Protein AF-A0A915YNB0-F1 (afdb_monomer_lite)

Structure (mmCIF, N/CA/C/O backbone):
data_AF-A0A915YNB0-F1
#
_entry.id   AF-A0A915YNB0-F1
#
loop_
_atom_site.group_PDB
_atom_site.id
_atom_site.type_symbol
_atom_site.label_atom_id
_atom_site.label_alt_id
_atom_site.label_comp_id
_atom_site.label_asym_id
_atom_site.label_entity_id
_atom_site.label_seq_id
_atom_site.pdbx_PDB_ins_code
_atom_site.Cartn_x
_atom_site.Cartn_y
_atom_site.Cartn_z
_atom_site.occupancy
_atom_site.B_iso_or_equiv
_atom_site.auth_seq_id
_atom_site.auth_comp_id
_atom_site.auth_asym_id
_atom_site.auth_atom_id
_atom_site.pdbx_PDB_model_num
ATOM 1 N N . MET A 1 1 ? 3.918 -22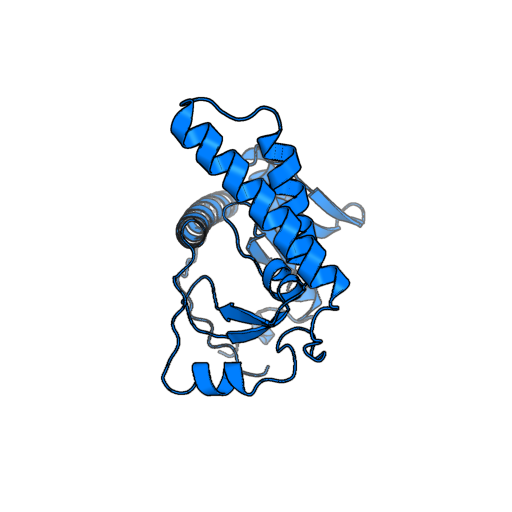.196 -11.660 1.00 40.69 1 MET A N 1
ATOM 2 C CA . MET A 1 1 ? 3.625 -21.007 -10.835 1.00 40.69 1 MET A CA 1
ATOM 3 C C . MET A 1 1 ? 2.125 -20.956 -10.699 1.00 40.69 1 MET A C 1
ATOM 5 O O . MET A 1 1 ? 1.457 -21.074 -11.715 1.00 40.69 1 MET A O 1
ATOM 9 N N . ASP A 1 2 ? 1.623 -20.943 -9.469 1.00 33.62 2 ASP A N 1
ATOM 10 C CA . ASP A 1 2 ? 0.188 -20.992 -9.199 1.00 33.62 2 ASP A CA 1
ATOM 11 C C . ASP A 1 2 ? -0.496 -19.794 -9.878 1.00 33.62 2 ASP A C 1
ATOM 13 O O . ASP A 1 2 ? -0.171 -18.642 -9.594 1.00 33.62 2 ASP A O 1
ATOM 17 N N . SER A 1 3 ? -1.368 -20.073 -10.847 1.00 43.38 3 SER A N 1
ATOM 18 C CA . SER A 1 3 ? -2.019 -19.101 -11.736 1.00 43.38 3 SER A CA 1
ATOM 19 C C . SER A 1 3 ? -3.163 -18.349 -11.045 1.00 43.38 3 SER A C 1
ATOM 21 O O . SER A 1 3 ? -4.127 -17.948 -11.688 1.00 43.38 3 SER A O 1
ATOM 23 N N . SER A 1 4 ? -3.111 -18.224 -9.719 1.00 45.09 4 SER A N 1
ATOM 24 C CA . SER A 1 4 ? -4.201 -17.703 -8.893 1.00 45.09 4 SER A CA 1
ATOM 25 C C . SER A 1 4 ? -4.235 -16.171 -8.827 1.00 45.09 4 SER A C 1
ATOM 27 O O . SER A 1 4 ? -5.189 -15.595 -8.304 1.00 45.09 4 SER A O 1
ATOM 29 N N . LEU A 1 5 ? -3.235 -15.499 -9.403 1.00 51.91 5 LEU A N 1
ATOM 30 C CA . LEU A 1 5 ? -3.198 -14.051 -9.577 1.00 51.91 5 LEU A CA 1
ATOM 31 C C . LEU A 1 5 ? -3.404 -13.731 -11.062 1.00 51.91 5 LEU A C 1
ATOM 33 O O . LEU A 1 5 ? -2.477 -13.817 -11.865 1.00 51.91 5 LEU A O 1
ATOM 37 N N . ASN A 1 6 ? -4.641 -13.383 -11.424 1.00 60.62 6 ASN A N 1
ATOM 38 C CA . ASN A 1 6 ? -4.975 -12.855 -12.746 1.00 60.62 6 ASN A CA 1
ATOM 39 C C . ASN A 1 6 ? -4.398 -11.440 -12.867 1.00 60.62 6 ASN A C 1
ATOM 41 O O . ASN A 1 6 ? -5.074 -10.462 -12.549 1.00 60.62 6 ASN A O 1
ATOM 45 N N . TYR A 1 7 ? -3.130 -11.333 -13.259 1.00 72.38 7 TYR A N 1
ATOM 46 C CA . TYR A 1 7 ? -2.540 -10.051 -13.621 1.00 72.38 7 TYR A CA 1
ATOM 47 C C . TYR A 1 7 ? -3.068 -9.624 -14.988 1.00 72.38 7 TYR A C 1
ATOM 49 O O . TYR A 1 7 ? -2.985 -10.379 -15.956 1.00 72.38 7 TYR A O 1
ATOM 57 N N . GLU A 1 8 ? -3.597 -8.409 -15.062 1.00 79.56 8 GLU A N 1
ATOM 58 C CA . GLU A 1 8 ? -3.958 -7.764 -16.318 1.00 79.56 8 GLU A CA 1
ATOM 59 C C . GLU A 1 8 ? -2.797 -6.873 -16.760 1.00 79.56 8 GLU A C 1
ATOM 61 O O . GLU A 1 8 ? -2.301 -6.049 -15.988 1.00 79.56 8 GLU A O 1
ATOM 66 N N . VAL A 1 9 ? -2.330 -7.064 -17.995 1.00 85.12 9 VAL A N 1
ATOM 67 C CA . VAL A 1 9 ? -1.337 -6.171 -18.596 1.00 85.12 9 VAL A CA 1
ATOM 68 C C . VAL A 1 9 ? -2.071 -4.917 -19.058 1.00 85.12 9 VAL A C 1
ATOM 70 O O . VAL A 1 9 ? -2.801 -4.957 -20.043 1.00 85.12 9 VAL A O 1
ATOM 73 N N . VAL A 1 10 ? -1.878 -3.819 -18.330 1.00 84.94 10 VAL A N 1
ATOM 74 C CA . VAL A 1 10 ? -2.511 -2.517 -18.606 1.00 84.94 10 VAL A CA 1
ATOM 75 C C . VAL A 1 10 ? -1.830 -1.750 -19.739 1.00 84.94 10 VAL A C 1
ATOM 77 O O . VAL A 1 10 ? -2.500 -1.054 -20.498 1.00 84.94 10 VAL A O 1
ATOM 80 N N . SER A 1 11 ? -0.514 -1.894 -19.892 1.00 85.75 11 SER A N 1
ATOM 81 C CA . SER A 1 11 ? 0.244 -1.296 -20.990 1.00 85.75 11 SER A CA 1
ATOM 82 C C . SER A 1 11 ? 1.421 -2.187 -21.394 1.00 85.75 11 SER A C 1
ATOM 84 O O . SER A 1 11 ? 1.942 -2.978 -20.605 1.00 85.75 11 SER A O 1
ATOM 86 N N . HIS A 1 12 ? 1.818 -2.091 -22.662 1.00 89.25 12 HIS A N 1
ATOM 87 C CA . HIS A 1 12 ? 3.002 -2.749 -23.206 1.00 89.25 12 HIS A CA 1
ATOM 88 C C . HIS A 1 12 ? 3.707 -1.781 -24.153 1.00 89.25 12 HIS A C 1
ATOM 90 O O . HIS A 1 12 ? 3.082 -1.248 -25.070 1.00 89.25 12 HIS A O 1
ATOM 96 N N . ASP A 1 13 ? 5.015 -1.619 -23.976 1.00 89.88 13 ASP A N 1
ATOM 97 C CA . ASP A 1 13 ? 5.859 -0.806 -24.844 1.00 89.88 13 ASP A CA 1
ATOM 98 C C . ASP A 1 13 ? 7.122 -1.577 -25.247 1.00 89.88 13 ASP A C 1
ATOM 100 O O . ASP A 1 13 ? 7.697 -2.327 -24.455 1.00 89.88 13 ASP A O 1
ATOM 104 N N . LEU A 1 14 ? 7.549 -1.397 -26.497 1.00 92.31 14 LEU A N 1
ATOM 105 C CA . LEU A 1 14 ? 8.770 -1.990 -27.031 1.00 92.31 14 LEU A CA 1
ATOM 106 C C . LEU A 1 14 ? 9.514 -0.949 -27.856 1.00 92.31 14 LEU A C 1
ATOM 108 O O . LEU A 1 14 ? 9.111 -0.607 -28.966 1.00 92.31 14 LEU A O 1
ATOM 112 N N . TYR A 1 15 ? 10.667 -0.529 -27.345 1.00 93.50 15 TYR A N 1
ATOM 113 C CA . TYR A 1 15 ? 11.514 0.450 -28.006 1.00 93.50 15 TYR A CA 1
ATOM 114 C C . TYR A 1 15 ? 12.887 -0.124 -28.365 1.00 93.50 15 TYR A C 1
ATOM 116 O O . TYR A 1 15 ? 13.516 -0.835 -27.581 1.00 93.50 15 TYR A O 1
ATOM 124 N N . ARG A 1 16 ? 13.373 0.203 -29.568 1.00 94.00 16 ARG A N 1
ATOM 125 C CA . ARG A 1 16 ? 14.723 -0.127 -30.045 1.00 94.00 16 ARG A CA 1
ATOM 126 C C . ARG A 1 16 ? 15.319 1.105 -30.714 1.00 94.00 16 ARG A C 1
ATOM 128 O O . ARG A 1 16 ? 14.790 1.580 -31.713 1.00 94.00 16 ARG A O 1
ATOM 135 N N . GLY A 1 17 ? 16.423 1.608 -30.177 1.00 94.50 17 GLY A N 1
ATOM 136 C CA . GLY A 1 17 ? 17.096 2.798 -30.690 1.00 94.50 17 GLY A CA 1
ATOM 137 C C . GLY A 1 17 ? 18.321 3.168 -29.850 1.00 94.50 17 GLY A C 1
ATOM 138 O O . GLY A 1 17 ? 18.507 2.609 -28.768 1.00 94.50 17 GLY A O 1
ATOM 139 N N . PRO A 1 18 ? 19.167 4.096 -30.328 1.00 91.44 18 PRO A N 1
ATOM 140 C CA . PRO A 1 18 ? 20.376 4.521 -29.616 1.00 91.44 18 PRO A CA 1
ATOM 141 C C . PRO A 1 18 ? 20.084 5.227 -28.280 1.00 91.44 18 PRO A C 1
ATOM 143 O O . PRO A 1 18 ? 20.926 5.209 -27.391 1.00 91.44 18 PRO A O 1
ATOM 146 N N . ASN A 1 19 ? 18.891 5.801 -28.124 1.00 90.19 19 ASN A N 1
ATOM 147 C CA . ASN A 1 19 ? 18.392 6.498 -26.933 1.00 90.19 19 ASN A CA 1
ATOM 148 C C . ASN A 1 19 ? 17.393 5.646 -26.121 1.00 90.19 19 ASN A C 1
ATOM 150 O O . ASN A 1 19 ? 16.420 6.157 -25.561 1.00 90.19 19 ASN A O 1
ATOM 154 N N . ALA A 1 20 ? 17.571 4.320 -26.120 1.00 88.69 20 ALA A N 1
ATOM 155 C CA . ALA A 1 20 ? 16.650 3.406 -25.446 1.00 88.69 20 ALA A CA 1
ATOM 156 C C . ALA A 1 20 ? 16.587 3.616 -23.928 1.00 88.69 20 ALA A C 1
ATOM 158 O O . ALA A 1 20 ? 15.530 3.411 -23.337 1.00 88.69 20 ALA A O 1
ATOM 159 N N . LEU A 1 21 ? 17.686 4.044 -23.301 1.00 85.62 21 LEU A N 1
ATOM 160 C CA . LEU A 1 21 ? 17.712 4.307 -21.863 1.00 85.62 21 LEU A CA 1
ATOM 161 C C . LEU A 1 21 ? 16.922 5.566 -21.505 1.00 85.62 21 LEU A C 1
ATOM 163 O O . LEU A 1 21 ? 16.170 5.547 -20.537 1.00 85.62 21 LEU A O 1
ATOM 167 N N . GLU A 1 22 ? 17.058 6.637 -22.289 1.00 86.69 22 GLU A N 1
ATOM 168 C CA . GLU A 1 22 ? 16.276 7.861 -22.115 1.00 86.69 22 GLU A CA 1
ATOM 169 C C . GLU A 1 22 ? 14.787 7.567 -22.302 1.00 86.69 22 GLU A C 1
ATOM 171 O O . GLU A 1 22 ? 13.987 7.890 -21.431 1.00 86.69 22 GLU A O 1
ATOM 176 N N . LYS A 1 23 ? 14.424 6.844 -23.371 1.00 90.12 23 LYS A N 1
ATOM 177 C CA . LYS A 1 23 ? 13.032 6.437 -23.597 1.00 90.12 23 LYS A CA 1
ATOM 178 C C . LYS A 1 23 ? 12.476 5.563 -22.484 1.00 90.12 23 LYS A C 1
ATOM 180 O O . LYS A 1 23 ? 11.331 5.746 -22.094 1.00 90.12 23 LYS A O 1
ATOM 185 N N . PHE A 1 24 ? 13.270 4.640 -21.956 1.00 87.44 24 PHE A N 1
ATOM 186 C CA . PHE A 1 24 ? 12.860 3.821 -20.824 1.00 87.44 24 PHE A CA 1
ATOM 187 C C . PHE A 1 24 ? 12.552 4.672 -19.584 1.00 87.44 24 PHE A C 1
ATOM 189 O O . PHE A 1 24 ? 11.530 4.445 -18.942 1.00 87.44 24 PHE A O 1
ATOM 196 N N . VAL A 1 25 ? 13.389 5.668 -19.271 1.00 85.94 25 VAL A N 1
ATOM 197 C CA . VAL A 1 25 ? 13.148 6.578 -18.140 1.00 85.94 25 VAL A CA 1
ATOM 198 C C . VAL A 1 25 ? 11.900 7.431 -18.362 1.00 85.94 25 VAL A C 1
ATOM 200 O O . VAL A 1 25 ? 11.040 7.425 -17.486 1.00 85.94 25 VAL A O 1
ATOM 203 N N . ASP A 1 26 ? 11.744 8.057 -19.535 1.00 87.69 26 ASP A N 1
ATOM 204 C CA . ASP A 1 26 ? 10.551 8.854 -19.872 1.00 87.69 26 ASP A CA 1
ATOM 205 C C . ASP A 1 26 ? 9.259 8.043 -19.657 1.00 87.69 26 ASP A C 1
ATOM 207 O O . ASP A 1 26 ? 8.301 8.510 -19.041 1.00 87.69 26 ASP A O 1
ATOM 211 N N . ARG A 1 27 ? 9.239 6.792 -20.140 1.00 90.25 27 ARG A N 1
ATOM 212 C CA . ARG A 1 27 ? 8.067 5.914 -20.015 1.00 90.25 27 ARG A CA 1
ATOM 213 C C . ARG A 1 27 ? 7.806 5.498 -18.574 1.00 90.25 27 ARG A C 1
ATOM 215 O O . ARG A 1 27 ? 6.652 5.427 -18.174 1.00 90.25 27 ARG A O 1
ATOM 222 N N . ILE A 1 28 ? 8.842 5.246 -17.777 1.00 88.56 28 ILE A N 1
ATOM 223 C CA . ILE A 1 28 ? 8.664 4.932 -16.354 1.00 88.56 28 ILE A CA 1
ATOM 224 C C . ILE A 1 28 ? 8.090 6.119 -15.590 1.00 88.56 28 ILE A C 1
ATOM 226 O O . ILE A 1 28 ? 7.251 5.913 -14.718 1.00 88.56 28 ILE A O 1
ATOM 230 N N . GLU A 1 29 ? 8.539 7.338 -15.882 1.00 87.38 29 GLU A N 1
ATOM 231 C CA . GLU A 1 29 ? 8.001 8.540 -15.244 1.00 87.38 29 GLU A CA 1
ATOM 232 C C . GLU A 1 29 ? 6.522 8.740 -15.597 1.00 87.38 29 GLU A C 1
ATOM 234 O O . GLU A 1 29 ? 5.708 8.972 -14.703 1.00 87.38 29 GLU A O 1
ATOM 239 N N . GLU A 1 30 ? 6.152 8.560 -16.867 1.00 89.81 30 GLU A N 1
ATOM 240 C CA . GLU A 1 30 ? 4.760 8.607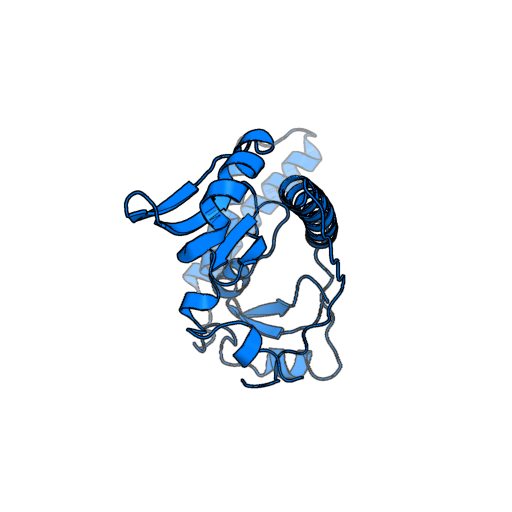 -17.332 1.00 89.81 30 GLU A CA 1
ATOM 241 C C . GLU A 1 30 ? 3.884 7.546 -16.643 1.00 89.81 30 GLU A C 1
ATOM 243 O O . GLU A 1 30 ? 2.834 7.869 -16.083 1.00 89.81 30 GLU A O 1
ATOM 248 N N . GLU A 1 31 ? 4.335 6.290 -16.603 1.00 90.88 31 GLU A N 1
ATOM 249 C CA . GLU A 1 31 ? 3.606 5.209 -15.928 1.00 90.88 31 GLU A CA 1
ATOM 250 C C . GLU A 1 31 ? 3.524 5.430 -14.413 1.00 90.88 31 GLU A C 1
ATOM 252 O O . GLU A 1 31 ? 2.505 5.137 -13.787 1.00 90.88 31 GLU A O 1
ATOM 257 N N . LEU A 1 32 ? 4.564 5.998 -13.797 1.00 88.50 32 LEU A N 1
ATOM 258 C CA . LEU A 1 32 ? 4.542 6.333 -12.378 1.00 88.50 32 LEU A CA 1
ATOM 259 C C . LEU A 1 32 ? 3.496 7.411 -12.070 1.00 88.50 32 LEU A C 1
ATOM 261 O O . LEU A 1 32 ? 2.820 7.301 -11.048 1.00 88.50 32 LEU A O 1
ATOM 265 N N . ILE A 1 33 ? 3.332 8.415 -12.938 1.00 89.44 33 ILE A N 1
ATOM 266 C CA . ILE A 1 33 ? 2.283 9.438 -12.810 1.00 89.44 33 ILE A CA 1
ATOM 267 C C . ILE A 1 33 ? 0.893 8.795 -12.896 1.00 89.44 33 ILE A C 1
ATOM 269 O O . ILE A 1 33 ? 0.034 9.099 -12.065 1.00 89.44 33 ILE A O 1
ATOM 273 N N . ASN A 1 34 ? 0.681 7.870 -13.836 1.00 89.12 34 ASN A N 1
ATOM 274 C CA . ASN A 1 34 ? -0.589 7.145 -13.964 1.00 89.12 34 ASN A CA 1
ATOM 275 C C . ASN A 1 34 ? -0.893 6.326 -12.702 1.00 89.12 34 ASN A C 1
ATOM 277 O O . ASN A 1 34 ? -1.957 6.471 -12.103 1.00 89.12 34 ASN A O 1
ATOM 281 N N . ILE A 1 35 ? 0.086 5.553 -12.219 1.00 88.25 35 ILE A N 1
ATOM 282 C CA . ILE A 1 35 ? -0.044 4.794 -10.969 1.00 88.25 35 ILE A CA 1
ATOM 283 C C . ILE A 1 35 ? -0.334 5.742 -9.801 1.00 88.25 35 ILE A C 1
ATOM 285 O O . ILE A 1 35 ? -1.168 5.454 -8.950 1.00 88.25 35 ILE A O 1
ATOM 289 N N . GLN A 1 36 ? 0.333 6.892 -9.726 1.00 88.12 36 GLN A N 1
ATOM 290 C CA . GLN A 1 36 ? 0.083 7.880 -8.679 1.00 88.12 36 GLN A CA 1
ATOM 291 C C . GLN A 1 36 ? -1.342 8.429 -8.728 1.00 88.12 36 GLN A C 1
ATOM 293 O O . GLN A 1 36 ? -1.947 8.581 -7.665 1.00 88.12 36 GLN A O 1
ATOM 298 N N . ALA A 1 37 ? -1.881 8.692 -9.918 1.00 86.88 37 ALA A N 1
ATOM 299 C CA . ALA A 1 37 ? -3.269 9.101 -10.087 1.00 86.88 37 ALA A CA 1
ATOM 300 C C . ALA A 1 37 ? -4.224 8.025 -9.547 1.00 86.88 37 ALA A C 1
ATOM 302 O O . ALA A 1 37 ? -5.067 8.345 -8.706 1.00 86.88 37 ALA A O 1
ATOM 303 N N . ASP A 1 38 ? -4.008 6.755 -9.897 1.00 83.38 38 ASP A N 1
ATOM 304 C CA . ASP A 1 38 ? -4.803 5.628 -9.388 1.00 83.38 38 ASP A CA 1
ATOM 305 C C . ASP A 1 38 ? -4.698 5.488 -7.860 1.00 83.38 38 ASP A C 1
ATOM 307 O O . ASP A 1 38 ? -5.678 5.230 -7.162 1.00 83.38 38 ASP A O 1
ATOM 311 N N . LEU A 1 39 ? -3.506 5.711 -7.297 1.00 84.88 39 LEU A N 1
ATOM 312 C CA . LEU A 1 39 ? -3.265 5.636 -5.854 1.00 84.88 39 LEU A CA 1
ATOM 313 C C . LEU A 1 39 ? -3.745 6.872 -5.072 1.00 84.88 39 LEU A C 1
ATOM 315 O O . LEU A 1 39 ? -3.754 6.839 -3.834 1.00 84.88 39 LEU A O 1
ATOM 319 N N . SER A 1 40 ? -4.095 7.966 -5.755 1.00 85.62 40 SER A N 1
ATOM 320 C CA . SER A 1 40 ? -4.513 9.227 -5.127 1.00 85.62 40 S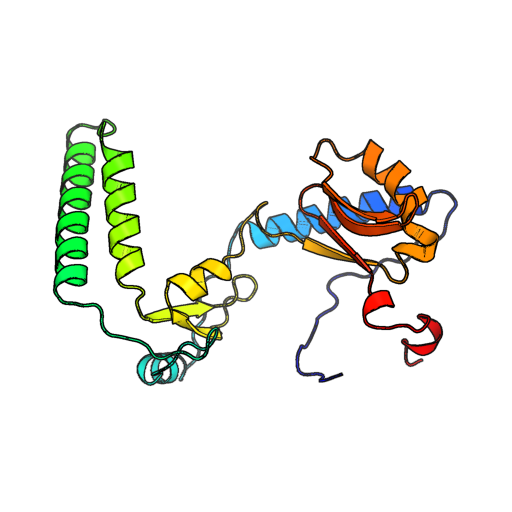ER A CA 1
ATOM 321 C C . SER A 1 40 ? -5.919 9.149 -4.527 1.00 85.62 40 SER A C 1
ATOM 323 O O . SER A 1 40 ? -6.186 9.782 -3.503 1.00 85.62 40 SER A O 1
ATOM 325 N N . ALA A 1 41 ? -6.781 8.310 -5.105 1.00 84.00 41 ALA A N 1
ATOM 326 C CA . ALA A 1 41 ? -8.163 8.116 -4.694 1.00 84.00 41 ALA A CA 1
ATOM 327 C C . ALA A 1 41 ? -8.436 6.620 -4.457 1.00 84.00 41 ALA A C 1
ATOM 329 O O . ALA A 1 41 ? -8.809 5.907 -5.385 1.00 84.00 41 ALA A O 1
ATOM 330 N N . PRO A 1 42 ? -8.253 6.117 -3.220 1.00 83.19 42 PRO A N 1
ATOM 331 C CA . PRO A 1 42 ? -8.540 4.724 -2.901 1.00 83.19 42 PRO A CA 1
ATOM 332 C C . PRO A 1 42 ? -9.989 4.366 -3.235 1.00 83.19 42 PRO A C 1
ATOM 334 O O . PRO A 1 42 ? -10.909 5.070 -2.815 1.00 83.19 42 PRO A O 1
ATOM 337 N N . ALA A 1 43 ? -10.181 3.245 -3.925 1.00 87.25 43 ALA A N 1
ATOM 338 C CA . ALA A 1 43 ? -11.497 2.724 -4.247 1.00 87.25 43 ALA A CA 1
ATOM 339 C C . ALA A 1 43 ? -12.347 2.527 -2.983 1.00 87.25 43 ALA A C 1
ATOM 341 O O . ALA A 1 43 ? -11.869 2.066 -1.933 1.00 87.25 43 ALA A O 1
ATOM 342 N N . GLU A 1 44 ? -13.631 2.858 -3.101 1.00 91.44 44 GLU A N 1
ATOM 343 C CA . GLU A 1 44 ? -14.608 2.574 -2.058 1.00 91.44 44 GLU A CA 1
ATOM 344 C C . GLU A 1 44 ? -14.785 1.063 -1.872 1.00 91.44 44 GLU A C 1
ATOM 346 O O . GLU A 1 44 ? -14.602 0.263 -2.790 1.00 91.44 44 GLU A O 1
ATOM 351 N N . MET A 1 45 ? -15.139 0.657 -0.652 1.00 94.38 45 MET A N 1
ATOM 352 C CA . MET A 1 45 ? -15.303 -0.754 -0.320 1.00 94.38 45 MET A CA 1
ATOM 353 C C . MET A 1 45 ? -16.561 -1.331 -0.972 1.00 94.38 45 MET A C 1
ATOM 355 O O . MET A 1 45 ? -17.682 -0.941 -0.647 1.00 94.38 45 MET A O 1
ATOM 359 N N . ILE A 1 46 ? -16.368 -2.349 -1.803 1.00 95.38 46 ILE A N 1
ATOM 360 C CA . ILE A 1 46 ? -17.418 -3.129 -2.449 1.00 95.38 46 ILE A CA 1
ATOM 361 C C . ILE A 1 46 ? -17.571 -4.450 -1.690 1.00 95.38 46 ILE A C 1
ATOM 363 O O . ILE A 1 46 ? -16.650 -5.270 -1.646 1.00 95.38 46 ILE A O 1
ATOM 367 N N . MET A 1 47 ? -18.751 -4.658 -1.098 1.00 95.62 47 MET A N 1
ATOM 368 C CA . MET A 1 47 ? -19.145 -5.924 -0.471 1.00 95.62 47 MET A CA 1
ATOM 369 C C . MET A 1 47 ? -20.229 -6.603 -1.309 1.00 95.62 47 MET A C 1
ATOM 371 O O . MET A 1 47 ? -21.294 -6.024 -1.528 1.00 95.62 47 MET A O 1
ATOM 375 N N . VAL A 1 48 ? -19.987 -7.841 -1.737 1.00 95.12 48 VAL A N 1
ATOM 376 C CA . VAL A 1 48 ? -20.975 -8.652 -2.460 1.00 95.12 48 VAL A CA 1
ATOM 377 C C . VAL A 1 48 ? -21.888 -9.414 -1.485 1.00 95.12 48 VAL A C 1
ATOM 379 O O . VAL A 1 48 ? -21.555 -9.569 -0.299 1.00 95.12 48 VAL A O 1
ATOM 382 N N . PRO A 1 49 ? -23.058 -9.914 -1.934 1.00 96.62 49 PRO A N 1
ATOM 383 C CA . PRO A 1 49 ? -23.918 -10.741 -1.096 1.00 96.62 49 PRO A CA 1
ATOM 384 C C . PRO A 1 49 ? -23.150 -11.927 -0.496 1.00 96.62 49 PRO A C 1
ATOM 386 O O . PRO A 1 49 ? -22.559 -12.730 -1.208 1.00 96.62 49 PRO A O 1
ATOM 389 N N . GLY A 1 50 ? -23.164 -12.037 0.833 1.00 94.81 50 GLY A N 1
ATOM 390 C CA . GLY A 1 50 ? -22.419 -13.060 1.574 1.00 94.81 50 GLY A CA 1
ATOM 391 C C . GLY A 1 50 ? -21.202 -12.524 2.327 1.00 94.81 50 GLY A C 1
ATOM 392 O O . GLY A 1 50 ? -20.936 -13.014 3.425 1.00 94.81 50 GLY A O 1
A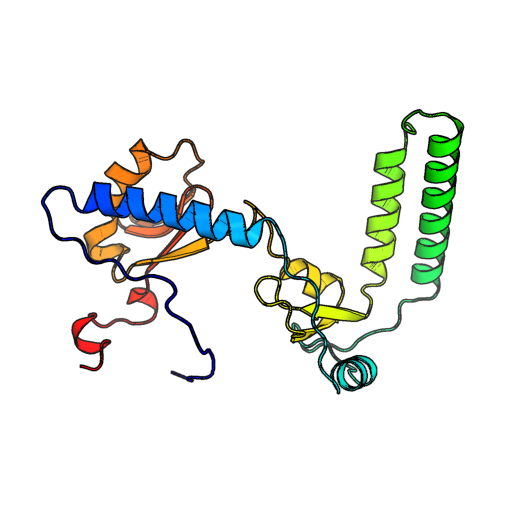TOM 393 N N . ASP A 1 51 ? -20.551 -11.458 1.856 1.00 96.50 51 ASP A N 1
ATOM 394 C CA . ASP A 1 51 ? -19.349 -10.909 2.505 1.00 96.50 51 ASP A CA 1
ATOM 395 C C . ASP A 1 51 ? -19.622 -10.455 3.935 1.00 96.50 51 ASP A C 1
ATOM 397 O O . ASP A 1 51 ? -18.841 -10.720 4.845 1.00 96.50 51 ASP A O 1
ATOM 401 N N . LEU A 1 52 ? -20.774 -9.823 4.175 1.00 95.81 52 LEU A N 1
ATOM 402 C CA . LEU A 1 52 ? -21.157 -9.400 5.521 1.00 95.81 52 LEU A CA 1
ATOM 403 C C . LEU A 1 52 ? -21.348 -10.601 6.460 1.00 95.81 52 LEU A C 1
ATOM 405 O O . LEU A 1 52 ? -20.982 -10.546 7.635 1.00 95.81 52 LEU A O 1
ATOM 409 N N . LYS A 1 53 ? -21.882 -11.711 5.937 1.00 96.25 53 LYS A N 1
ATOM 410 C CA . LYS A 1 53 ? -22.052 -12.961 6.688 1.00 96.25 53 LYS A CA 1
ATOM 411 C C . LYS A 1 53 ? -20.691 -13.585 6.994 1.00 96.25 53 LYS A C 1
ATOM 413 O O . LYS A 1 53 ? -20.471 -13.990 8.135 1.00 96.25 53 LYS A O 1
ATOM 418 N N . THR A 1 54 ? -19.781 -13.611 6.021 1.00 95.94 54 THR A N 1
ATOM 419 C CA . THR A 1 54 ? -18.389 -14.057 6.191 1.00 95.94 54 THR A CA 1
ATOM 420 C C . THR A 1 54 ? -17.666 -13.205 7.231 1.00 95.94 54 THR A C 1
ATOM 422 O O . THR A 1 54 ? -17.094 -13.740 8.179 1.00 95.94 54 THR A O 1
ATOM 425 N N . TYR A 1 55 ? -17.782 -11.880 7.136 1.00 96.50 55 TYR A N 1
ATOM 426 C CA . TYR A 1 55 ? -17.205 -10.936 8.087 1.00 96.50 55 TYR A CA 1
ATOM 427 C C . TYR A 1 55 ? -17.700 -11.175 9.517 1.00 96.50 55 TYR A C 1
ATOM 429 O O . TYR A 1 55 ? -16.905 -11.277 10.455 1.00 96.50 55 TYR A O 1
ATOM 437 N N . ASN A 1 56 ? -19.018 -11.297 9.698 1.00 94.56 56 ASN A N 1
ATOM 438 C CA . ASN A 1 56 ? -19.623 -11.493 11.013 1.00 94.56 56 ASN A CA 1
ATOM 439 C C . ASN A 1 56 ? -19.192 -12.821 11.645 1.00 94.56 56 ASN A C 1
ATOM 441 O O . ASN A 1 56 ? -18.851 -12.834 12.827 1.00 94.56 56 ASN A O 1
ATOM 445 N N . LYS A 1 57 ? -19.137 -13.899 10.852 1.00 96.06 57 LYS A N 1
ATOM 446 C CA . LYS A 1 57 ? -18.728 -15.237 11.304 1.00 96.06 57 LYS A CA 1
ATOM 447 C C . LYS A 1 57 ? -17.223 -15.398 11.518 1.00 96.06 57 LYS A C 1
ATOM 449 O O . LYS A 1 57 ? -16.827 -16.309 12.235 1.00 96.06 57 LYS A O 1
ATOM 454 N N . ALA A 1 58 ? -16.391 -14.551 10.912 1.00 96.19 58 ALA A N 1
ATOM 455 C CA . ALA A 1 58 ? -14.943 -14.659 11.029 1.00 96.19 58 ALA A CA 1
ATOM 456 C C . ALA A 1 58 ? -14.476 -14.500 12.485 1.00 96.19 58 ALA A C 1
ATOM 458 O O . ALA A 1 58 ? -14.732 -13.474 13.131 1.00 96.19 58 ALA A O 1
ATOM 459 N N . THR A 1 59 ? -13.751 -15.513 12.954 1.00 96.06 59 THR A N 1
ATOM 460 C CA . THR A 1 59 ? -13.113 -15.588 14.275 1.00 96.06 59 THR A CA 1
ATOM 461 C C . THR A 1 59 ? -11.632 -15.221 14.234 1.00 96.06 59 THR A C 1
ATOM 463 O O . THR A 1 59 ? -11.063 -14.898 15.274 1.00 96.06 59 THR A O 1
ATOM 466 N N . GLU A 1 60 ? -11.027 -15.202 13.045 1.00 96.56 60 GLU A N 1
ATOM 467 C CA . GLU A 1 60 ? -9.599 -14.966 12.835 1.00 96.56 60 GLU A CA 1
ATOM 468 C C . GLU A 1 60 ? -9.329 -13.923 11.751 1.00 96.56 60 GLU A C 1
ATOM 470 O O . GLU A 1 60 ? -10.106 -13.728 10.812 1.00 96.56 60 GLU A O 1
ATOM 475 N N . CYS A 1 61 ? -8.187 -13.257 11.890 1.00 96.69 61 CYS A N 1
ATOM 476 C CA . CYS A 1 61 ? -7.687 -12.281 10.940 1.00 96.69 61 CYS A CA 1
ATOM 477 C C . CYS A 1 61 ? -7.166 -12.963 9.674 1.00 96.69 61 CYS A C 1
ATOM 479 O O . CYS A 1 61 ? -6.262 -13.793 9.740 1.00 96.69 61 CYS A O 1
ATOM 481 N N . TRP A 1 62 ? -7.664 -12.563 8.504 1.00 96.00 62 TRP A N 1
ATOM 482 C CA . TRP A 1 62 ? -7.252 -13.161 7.231 1.00 96.00 62 TRP A CA 1
ATOM 483 C C . TRP A 1 62 ? -5.780 -12.881 6.883 1.00 96.00 62 TRP A C 1
ATOM 485 O O . TRP A 1 62 ? -5.180 -13.671 6.156 1.00 96.00 62 TRP A O 1
ATOM 495 N N . ILE A 1 63 ? -5.192 -11.814 7.441 1.00 95.38 63 ILE A N 1
ATOM 496 C CA . ILE A 1 63 ? -3.800 -11.403 7.208 1.00 95.38 63 ILE A CA 1
ATOM 497 C C . ILE A 1 63 ? -2.837 -12.217 8.078 1.00 95.38 63 ILE A C 1
ATOM 499 O O . ILE A 1 63 ? -1.950 -12.888 7.565 1.00 95.38 63 ILE A O 1
ATOM 503 N N . CYS A 1 64 ? -2.988 -12.157 9.405 1.00 95.88 64 CYS A N 1
ATOM 504 C CA . CYS A 1 64 ? -2.027 -12.761 10.337 1.00 95.88 64 CYS A CA 1
ATOM 505 C C . CYS A 1 64 ? -2.455 -14.130 10.882 1.00 95.88 64 CYS A C 1
ATOM 507 O O . CYS A 1 64 ? -1.691 -14.738 11.628 1.00 95.88 64 CYS A O 1
ATOM 509 N N . LYS A 1 65 ? -3.670 -14.585 10.548 1.00 96.31 65 LYS A N 1
ATOM 510 C CA . LYS A 1 65 ? -4.272 -15.859 10.977 1.00 96.31 65 LYS A CA 1
ATOM 511 C C . LYS A 1 65 ? -4.450 -16.015 12.494 1.00 96.31 65 LYS A C 1
ATOM 513 O O . LYS A 1 65 ? -4.629 -17.116 12.987 1.00 96.31 65 LYS A O 1
ATOM 518 N N . LYS A 1 66 ? -4.404 -14.915 13.253 1.00 95.75 66 LYS A N 1
ATOM 519 C CA . LYS A 1 66 ? -4.639 -14.908 14.709 1.00 95.75 66 LYS A CA 1
ATOM 520 C C . LYS A 1 66 ? -6.096 -14.562 15.040 1.00 95.75 66 LYS A C 1
ATOM 522 O O . LYS A 1 66 ? -6.713 -13.812 14.275 1.00 95.75 66 LYS A O 1
ATOM 527 N N . PRO A 1 67 ? -6.628 -15.019 16.188 1.00 95.44 67 PRO A N 1
ATOM 528 C CA . PRO A 1 67 ? -8.009 -14.763 16.582 1.00 95.44 67 PRO A CA 1
ATOM 529 C C . PRO A 1 67 ? -8.307 -13.282 16.847 1.00 95.44 67 PRO A C 1
ATOM 531 O O . PRO A 1 67 ? -7.425 -12.482 17.181 1.00 95.44 67 PRO A O 1
ATOM 534 N N . PHE A 1 68 ? -9.581 -12.915 16.731 1.00 94.31 68 PHE A N 1
ATOM 535 C CA . PHE A 1 68 ? -10.095 -11.637 17.217 1.00 94.31 68 PHE A CA 1
ATOM 536 C C . PHE A 1 68 ? -10.358 -11.721 18.715 1.00 94.31 68 PHE A C 1
ATOM 538 O O . PHE A 1 68 ? -11.241 -12.446 19.167 1.00 94.31 68 PHE A O 1
ATOM 545 N N . ILE A 1 69 ? -9.594 -10.951 19.482 1.00 88.62 69 ILE A N 1
ATOM 546 C CA . ILE A 1 69 ? -9.750 -10.867 20.931 1.00 88.62 69 ILE A CA 1
ATOM 547 C C . ILE A 1 69 ? -10.644 -9.668 21.241 1.00 88.62 69 ILE A C 1
ATOM 549 O O . ILE A 1 69 ? -10.501 -8.602 20.638 1.00 88.62 69 ILE A O 1
ATOM 553 N N . LYS A 1 70 ? -11.588 -9.846 22.169 1.00 85.69 70 LYS A N 1
ATOM 554 C CA . LYS A 1 70 ? -12.382 -8.727 22.678 1.00 85.69 70 LYS A CA 1
ATOM 555 C C . LYS A 1 70 ? -11.470 -7.795 23.488 1.00 85.69 70 LYS A C 1
ATOM 557 O O . LYS A 1 70 ? -10.704 -8.302 24.308 1.00 85.69 70 LYS A O 1
ATOM 562 N N . PRO A 1 71 ? -11.548 -6.469 23.295 1.00 86.75 71 PRO A N 1
ATOM 563 C CA . PRO A 1 71 ? -10.793 -5.533 24.119 1.00 86.75 71 PRO A CA 1
ATOM 564 C C . PRO A 1 71 ? -11.138 -5.702 25.605 1.00 86.75 71 PRO A C 1
ATOM 566 O O . PRO A 1 71 ? -12.271 -6.060 25.939 1.00 86.75 71 PRO A O 1
ATOM 569 N N . SER A 1 72 ? -10.179 -5.431 26.494 1.00 90.25 72 SER A N 1
ATOM 570 C CA . SER A 1 72 ? -10.450 -5.388 27.934 1.00 90.25 72 SER A CA 1
ATOM 571 C C . SER A 1 72 ? -11.405 -4.237 28.270 1.00 90.25 72 SER A C 1
ATOM 573 O O . SER A 1 72 ? -11.481 -3.248 27.538 1.00 90.25 72 SER A O 1
ATOM 575 N N . GLN A 1 73 ? -12.110 -4.341 29.401 1.00 91.94 73 GLN A N 1
ATOM 576 C CA . GLN A 1 73 ? -12.952 -3.245 29.898 1.00 91.94 73 GLN A CA 1
ATOM 577 C C . GLN A 1 73 ? -12.146 -1.956 30.089 1.00 91.94 73 GLN A C 1
ATOM 579 O O . GLN A 1 73 ? -12.594 -0.892 29.682 1.00 91.94 73 GLN A O 1
ATOM 584 N N . GLU A 1 74 ? -10.921 -2.065 30.605 1.00 93.00 74 GLU A N 1
ATOM 585 C CA . GLU A 1 74 ? -10.011 -0.927 30.761 1.00 93.00 74 GLU A CA 1
ATOM 586 C C . GLU A 1 74 ? -9.694 -0.245 29.418 1.00 93.00 74 GLU A C 1
ATOM 588 O O . GLU A 1 74 ? -9.697 0.980 29.320 1.00 93.00 74 GLU A O 1
ATOM 593 N N . ALA A 1 75 ? -9.448 -1.024 28.358 1.00 91.38 75 ALA A N 1
ATOM 594 C CA . ALA A 1 75 ? -9.181 -0.475 27.030 1.00 91.38 75 ALA A CA 1
ATOM 595 C C . ALA A 1 75 ? -10.422 0.201 26.424 1.00 91.38 75 ALA A C 1
ATOM 597 O O . ALA A 1 75 ? -10.291 1.238 25.773 1.00 91.38 75 ALA A O 1
ATOM 598 N N . LEU A 1 76 ? -11.616 -0.362 26.651 1.00 92.75 76 LEU A N 1
ATOM 599 C CA . LEU A 1 76 ? -12.884 0.245 26.234 1.00 92.75 76 LEU A CA 1
ATOM 600 C C . LEU A 1 76 ? -13.132 1.571 26.953 1.00 92.75 76 LEU A C 1
ATOM 602 O O . LEU A 1 76 ? -13.412 2.564 26.290 1.00 92.75 76 LEU A O 1
ATOM 606 N N . GLN A 1 77 ? -12.941 1.608 28.271 1.00 95.19 77 GLN A N 1
ATOM 607 C CA . GLN A 1 77 ? -13.116 2.818 29.068 1.00 95.19 77 GLN A CA 1
ATOM 608 C C . GLN A 1 77 ? -12.160 3.931 28.617 1.00 95.19 77 GLN A C 1
ATOM 610 O O . GLN A 1 77 ? -12.596 5.040 28.318 1.00 95.19 77 GLN A O 1
ATOM 615 N N . LYS A 1 78 ? -10.865 3.621 28.461 1.00 95.25 78 LYS A N 1
ATOM 616 C CA . LYS A 1 78 ? -9.869 4.580 27.950 1.00 95.25 78 LYS A CA 1
ATOM 617 C C . LYS A 1 78 ? -10.246 5.136 26.576 1.00 95.25 78 LYS A C 1
ATOM 619 O O . LYS A 1 78 ? -10.016 6.312 26.296 1.00 95.25 78 LYS A O 1
ATOM 624 N N . PHE A 1 79 ? -10.807 4.295 25.707 1.00 95.06 79 PHE A N 1
ATOM 625 C CA . PHE A 1 79 ? -11.297 4.724 24.401 1.00 95.06 79 PHE A CA 1
ATOM 626 C C . PHE A 1 79 ? -12.510 5.653 24.509 1.00 95.06 79 PHE A C 1
ATOM 628 O O . PHE A 1 79 ? -12.538 6.676 23.826 1.00 95.06 79 PHE A O 1
ATOM 635 N N . GLU A 1 80 ? -13.490 5.328 25.350 1.00 96.19 80 GLU A N 1
ATOM 636 C CA . GLU A 1 80 ? -14.685 6.152 25.557 1.00 96.19 80 GLU A CA 1
ATOM 637 C C . GLU A 1 80 ? -14.336 7.527 26.135 1.00 96.19 80 GLU A C 1
ATOM 639 O O . GLU A 1 80 ? -14.777 8.542 25.597 1.00 96.19 80 GLU A O 1
ATOM 644 N N . GLU A 1 81 ? -13.461 7.578 27.140 1.00 96.56 81 GLU A N 1
ATOM 645 C CA . GLU A 1 81 ? -12.959 8.828 27.717 1.00 96.56 81 GLU A CA 1
ATOM 646 C C . GLU A 1 81 ? -12.230 9.685 26.670 1.00 96.56 81 GLU A C 1
ATOM 648 O O . GLU A 1 81 ? -12.483 10.883 26.547 1.00 96.56 81 GLU A O 1
ATOM 653 N N . ALA A 1 82 ? -11.343 9.080 25.871 1.00 96.19 82 ALA A N 1
ATOM 654 C CA . ALA A 1 82 ? -10.628 9.797 24.815 1.00 96.19 82 ALA A CA 1
ATOM 655 C C . ALA A 1 82 ? -11.565 10.280 23.694 1.00 96.19 82 ALA A C 1
ATOM 657 O O . ALA A 1 82 ? -11.355 11.354 23.128 1.00 96.19 82 ALA A O 1
ATOM 658 N N . LYS A 1 83 ? -12.607 9.503 23.371 1.00 96.50 83 LYS A N 1
ATOM 659 C CA . LYS A 1 83 ? -13.644 9.885 22.406 1.00 96.50 83 LYS A CA 1
ATOM 660 C C . LYS A 1 83 ? -14.449 11.083 22.910 1.00 96.50 83 LYS A C 1
ATOM 662 O O . LYS A 1 83 ? -14.697 11.989 22.123 1.00 96.50 83 LYS A O 1
ATOM 667 N N . HIS A 1 84 ? -14.822 11.096 24.190 1.00 96.94 84 HIS A N 1
ATOM 668 C CA . HIS A 1 84 ? -15.540 12.213 24.804 1.00 96.94 84 HIS A CA 1
ATOM 669 C C . HIS A 1 84 ? -14.720 13.504 24.746 1.00 96.94 84 HIS A C 1
ATOM 671 O O . HIS A 1 84 ? -15.194 14.495 24.204 1.00 96.94 84 HIS A O 1
ATOM 677 N N . ARG A 1 85 ? -13.447 13.460 25.168 1.00 95.56 85 ARG A N 1
ATOM 678 C CA . ARG A 1 85 ? -12.542 14.623 25.089 1.00 95.56 85 ARG A CA 1
ATOM 679 C C . ARG A 1 85 ? -12.415 15.181 23.673 1.00 95.56 85 ARG A C 1
ATOM 681 O O . ARG A 1 85 ? -12.364 16.389 23.475 1.00 95.56 85 ARG A O 1
ATOM 688 N N . LEU A 1 86 ? -12.347 14.304 22.669 1.00 95.81 86 LEU A N 1
ATOM 689 C CA . LEU A 1 86 ? -12.277 14.738 21.274 1.00 95.81 86 LEU A CA 1
ATOM 690 C C . LEU A 1 86 ? -13.582 15.404 20.808 1.00 95.81 86 LEU A C 1
ATOM 692 O O . LEU A 1 86 ? -13.519 16.350 20.028 1.00 95.81 86 LEU A O 1
ATOM 696 N N . LEU A 1 87 ? -14.743 14.920 21.262 1.00 95.19 87 LEU A N 1
ATOM 697 C CA . LEU A 1 87 ? -16.039 15.536 20.961 1.00 95.19 87 LEU A CA 1
ATOM 698 C C . LEU A 1 87 ? -16.148 16.931 21.581 1.00 95.19 87 LEU A C 1
ATOM 700 O O . LEU A 1 87 ? -16.458 17.867 20.854 1.00 95.19 87 LEU A O 1
ATOM 704 N N . GLU A 1 88 ? -15.790 17.083 22.858 1.00 94.94 88 GLU A N 1
ATOM 705 C CA . GLU A 1 88 ? -15.791 18.379 23.555 1.00 94.94 88 GLU A CA 1
ATOM 706 C C . GLU A 1 88 ? -14.922 19.417 22.834 1.00 94.94 88 GLU A C 1
ATOM 708 O O . GLU A 1 88 ? -15.345 20.551 22.627 1.00 94.94 88 GLU A O 1
ATOM 713 N N . VAL A 1 89 ? -13.722 19.022 22.391 1.00 93.56 89 VAL A N 1
ATOM 714 C CA . VAL A 1 89 ? -12.848 19.904 21.603 1.00 93.56 89 VAL A CA 1
ATOM 715 C C . VAL A 1 89 ? -13.503 20.307 20.291 1.00 93.56 89 VAL A C 1
ATOM 717 O O . VAL A 1 89 ? -13.501 21.485 19.956 1.00 93.56 89 VAL A O 1
ATOM 720 N N . ASN A 1 90 ? -14.064 19.355 19.542 1.00 92.69 90 ASN A N 1
ATOM 721 C CA . ASN A 1 90 ? -14.687 19.665 18.256 1.00 92.69 90 ASN A CA 1
ATOM 722 C C . ASN A 1 90 ? -15.900 20.603 18.427 1.00 92.69 90 ASN A C 1
ATOM 724 O O . ASN A 1 90 ? -16.107 21.488 17.601 1.00 92.69 90 ASN A O 1
ATOM 728 N N . GLU A 1 91 ? -16.690 20.427 19.490 1.00 94.75 91 GLU A N 1
ATOM 729 C CA . GLU A 1 91 ? -17.822 21.301 19.829 1.00 94.75 91 GLU A CA 1
ATOM 730 C C . GLU A 1 91 ? -17.364 22.704 20.253 1.00 94.75 91 GLU A C 1
ATOM 732 O O . GLU A 1 91 ? -17.949 23.707 19.833 1.00 94.75 91 GLU A O 1
ATOM 737 N N . TRP A 1 92 ? -16.284 22.792 21.034 1.00 93.62 92 TRP A N 1
ATOM 738 C CA . TRP A 1 92 ? -15.652 24.059 21.393 1.00 93.62 92 TRP A CA 1
ATOM 739 C C . TRP A 1 92 ? -15.139 24.803 20.155 1.00 93.62 92 TRP A C 1
ATOM 741 O O . TRP A 1 92 ? -15.436 25.983 19.990 1.00 93.62 92 TRP A O 1
ATOM 751 N N . GLU A 1 93 ? -14.440 24.117 19.245 1.00 91.62 93 GLU A N 1
ATOM 752 C CA . GLU A 1 93 ? -13.923 24.713 18.002 1.00 91.62 93 GLU A CA 1
ATOM 753 C C . GLU A 1 93 ? -15.061 25.212 17.106 1.00 91.62 93 GLU A C 1
ATOM 755 O O . GLU A 1 93 ? -14.983 26.309 16.556 1.00 91.62 93 GLU A O 1
ATOM 760 N N . ALA A 1 94 ? -16.152 24.446 17.003 1.00 91.81 94 ALA A N 1
ATOM 761 C CA . ALA A 1 94 ? -17.345 24.865 16.271 1.00 91.81 94 ALA A CA 1
ATOM 762 C C . ALA A 1 94 ? -18.002 26.116 16.881 1.00 91.81 94 ALA A C 1
ATOM 764 O O . ALA A 1 94 ? -18.579 26.920 16.150 1.00 91.81 94 ALA A O 1
ATOM 765 N N . SER A 1 95 ? -17.902 26.287 18.202 1.00 92.81 95 SER A N 1
ATOM 766 C CA . SER A 1 95 ? -18.472 27.429 18.924 1.00 92.81 95 SER A CA 1
ATOM 767 C C . SER A 1 95 ? -17.584 28.676 18.864 1.00 92.81 95 SER A C 1
ATOM 769 O O . SER A 1 95 ? -18.096 29.788 18.769 1.00 92.81 95 SER A O 1
ATOM 771 N N . MET A 1 96 ? -16.262 28.503 18.924 1.00 90.50 96 MET A N 1
ATOM 772 C CA . MET A 1 96 ? -15.291 29.602 18.995 1.00 90.50 96 MET A CA 1
ATOM 773 C C . MET A 1 96 ? -14.798 30.051 17.616 1.00 90.50 96 MET A C 1
ATOM 775 O O . MET A 1 96 ? -14.337 31.179 17.474 1.00 90.50 96 MET A O 1
ATOM 779 N N . GLY A 1 97 ? -14.885 29.187 16.600 1.00 88.19 97 GLY A N 1
ATOM 780 C CA . GLY A 1 97 ? -14.354 29.463 15.262 1.00 88.19 97 GLY A CA 1
ATOM 781 C C . GLY A 1 97 ? -12.822 29.457 15.187 1.00 88.19 97 GLY A C 1
ATOM 782 O O . GLY A 1 97 ? -12.260 29.919 14.196 1.00 88.19 97 GLY A O 1
ATOM 783 N N . GLU A 1 98 ? -12.147 28.936 16.213 1.00 89.69 98 GLU A N 1
ATOM 784 C CA . GLU A 1 98 ? -10.688 28.873 16.328 1.00 89.69 98 GLU A CA 1
ATOM 785 C C . GLU A 1 98 ? -10.215 27.440 16.614 1.00 89.69 98 GLU A C 1
ATOM 787 O O . GLU A 1 98 ? -10.953 26.631 17.177 1.00 89.69 98 GLU A O 1
ATOM 792 N N . ASP A 1 99 ? -8.971 27.123 16.236 1.00 88.44 99 ASP A N 1
ATOM 793 C CA . ASP A 1 99 ? -8.354 25.818 16.505 1.00 88.44 99 ASP A CA 1
ATOM 794 C C . ASP A 1 99 ? -7.982 25.684 17.991 1.00 88.44 99 ASP A C 1
ATOM 796 O O . ASP A 1 99 ? -7.280 26.525 18.560 1.00 88.44 99 ASP A O 1
ATOM 800 N N . HIS A 1 100 ? -8.377 24.574 18.618 1.00 90.69 100 HIS A N 1
ATOM 801 C CA . HIS A 1 100 ? -8.070 24.326 20.021 1.00 90.69 100 HIS A CA 1
ATOM 802 C C . HIS A 1 100 ? -6.566 24.038 20.203 1.00 90.69 100 HIS A C 1
ATOM 804 O O . HIS A 1 100 ?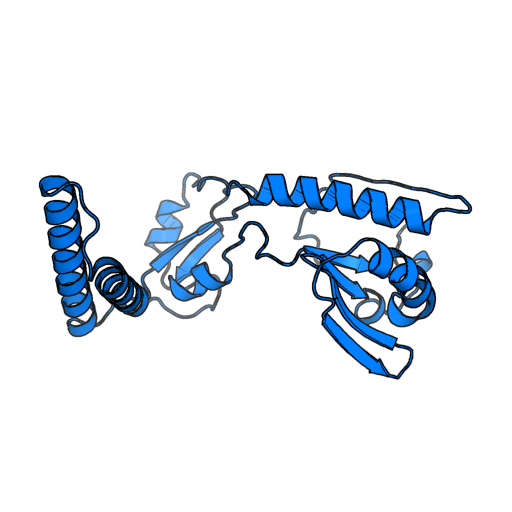 -6.016 23.149 19.535 1.00 90.69 100 HIS A O 1
ATOM 810 N N . PRO A 1 101 ? -5.872 24.691 21.156 1.00 89.69 101 PRO A N 1
ATOM 811 C CA . PRO A 1 101 ? -4.418 24.572 21.313 1.00 89.69 101 PRO A CA 1
ATOM 812 C C . PRO A 1 101 ? -3.953 23.133 21.592 1.00 89.69 101 PRO A C 1
ATOM 814 O O . PRO A 1 101 ? -2.890 22.710 21.133 1.00 89.69 101 PRO A O 1
ATOM 817 N N . GLU A 1 102 ? -4.772 22.333 22.282 1.00 92.88 102 GLU A N 1
ATOM 818 C CA . GLU A 1 102 ? -4.465 20.925 22.576 1.00 92.88 102 GLU A CA 1
ATOM 819 C C . GLU A 1 102 ? -5.021 19.913 21.556 1.00 92.88 102 GLU A C 1
ATOM 821 O O . GLU A 1 102 ? -4.836 18.705 21.732 1.00 92.88 102 GLU A O 1
ATOM 826 N N . LYS A 1 103 ? -5.657 20.357 20.457 1.00 92.31 103 LYS A N 1
ATOM 827 C CA . LYS A 1 103 ? -6.310 19.479 19.462 1.00 92.31 103 LYS A CA 1
ATOM 828 C C . LYS A 1 103 ? -5.408 18.333 19.012 1.00 92.31 103 LYS A C 1
ATOM 830 O O . LYS A 1 103 ? -5.808 17.170 19.007 1.00 92.31 103 LYS A O 1
ATOM 835 N N . LYS A 1 104 ? -4.148 18.635 18.676 1.00 93.81 104 LYS A N 1
ATOM 836 C CA . LYS A 1 104 ? -3.175 17.632 18.203 1.00 93.81 104 LYS A CA 1
ATOM 837 C C . LYS A 1 104 ? -2.883 16.554 19.250 1.00 93.81 104 LYS A C 1
ATOM 839 O O . LYS A 1 104 ? -2.736 15.385 18.884 1.00 93.81 104 LYS A O 1
ATOM 844 N N . LYS A 1 105 ? -2.793 16.939 20.528 1.00 95.25 105 LYS A N 1
ATOM 845 C CA . LYS A 1 105 ? -2.545 16.030 21.655 1.00 95.25 105 LYS A CA 1
ATOM 846 C C . LYS A 1 105 ? -3.758 15.129 21.880 1.00 95.25 105 LYS A C 1
ATOM 848 O O . LYS A 1 105 ? -3.610 13.912 21.865 1.00 95.25 105 LYS A O 1
ATOM 853 N N . ILE A 1 106 ? -4.952 15.709 21.944 1.00 94.94 106 ILE A N 1
ATOM 854 C CA . ILE A 1 106 ? -6.207 14.975 22.161 1.00 94.94 106 ILE A CA 1
ATOM 855 C C . ILE A 1 106 ? -6.492 14.015 20.997 1.00 94.94 106 ILE A C 1
ATOM 857 O O . ILE A 1 106 ? -6.793 12.839 21.202 1.00 94.94 106 ILE A O 1
ATOM 861 N N . GLN A 1 107 ? -6.270 14.449 19.753 1.00 95.00 107 GLN A N 1
ATOM 862 C CA . GLN A 1 107 ? -6.344 13.568 18.584 1.00 95.00 107 GLN A CA 1
ATOM 863 C C . GLN A 1 107 ? -5.333 12.416 18.641 1.00 95.00 107 GLN A C 1
ATOM 865 O O . GLN A 1 107 ? -5.618 11.319 18.156 1.00 95.00 107 GLN A O 1
ATOM 870 N N . LYS A 1 108 ? -4.125 12.650 19.171 1.00 95.06 108 LYS A N 1
ATOM 871 C CA . LYS A 1 108 ? -3.119 11.597 19.347 1.00 95.06 108 LYS A CA 1
ATOM 872 C C . LYS A 1 108 ? -3.590 10.572 20.382 1.00 95.06 108 LYS A C 1
ATOM 874 O O . LYS A 1 108 ? -3.594 9.391 20.049 1.00 95.06 108 LYS A O 1
ATOM 879 N N . GLU A 1 109 ? -4.060 11.016 21.545 1.00 95.38 109 GLU A N 1
ATOM 880 C CA . GLU A 1 109 ? -4.603 10.142 22.597 1.00 95.38 109 GLU A CA 1
ATOM 881 C C . GLU A 1 109 ? -5.768 9.287 22.085 1.00 95.38 109 GLU A C 1
ATOM 883 O O . GLU A 1 109 ? -5.771 8.068 22.256 1.00 95.38 109 GLU A O 1
ATOM 888 N N . TYR A 1 110 ? -6.719 9.896 21.370 1.00 95.12 110 TYR A N 1
ATOM 889 C CA . TYR A 1 110 ? -7.829 9.170 20.753 1.00 95.12 110 TYR A CA 1
ATOM 890 C C . TYR A 1 110 ? -7.349 8.100 19.763 1.00 95.12 110 TYR A C 1
ATOM 892 O O . TYR A 1 110 ? -7.820 6.961 19.793 1.00 95.12 110 TYR A O 1
ATOM 900 N N . ARG A 1 111 ? -6.382 8.429 18.891 1.00 91.56 111 ARG A N 1
ATOM 901 C CA . ARG A 1 111 ? -5.818 7.465 17.929 1.00 91.56 111 ARG A CA 1
ATOM 902 C C . ARG A 1 111 ? -5.112 6.300 18.622 1.00 91.56 111 ARG A C 1
ATOM 904 O O . ARG A 1 111 ? -5.226 5.169 18.147 1.00 91.56 111 ARG A O 1
ATOM 911 N N . GLU A 1 112 ? -4.390 6.563 19.707 1.00 92.25 112 GLU A N 1
ATOM 912 C CA . GLU A 1 112 ? -3.702 5.541 20.501 1.00 92.25 112 GLU A CA 1
ATOM 913 C C . GLU A 1 112 ? -4.705 4.622 21.207 1.00 92.25 112 GLU A C 1
ATOM 915 O O . GLU A 1 112 ? -4.615 3.401 21.055 1.00 92.25 112 GLU A O 1
ATOM 920 N N . ALA A 1 113 ? -5.721 5.188 21.866 1.00 92.69 113 ALA A N 1
ATOM 921 C CA . ALA A 1 113 ? -6.783 4.424 22.518 1.00 92.69 113 ALA A CA 1
ATOM 922 C C . ALA A 1 113 ? -7.577 3.568 21.513 1.00 92.69 113 ALA A C 1
ATOM 924 O O . ALA A 1 113 ? -7.790 2.376 21.734 1.00 92.69 113 ALA A O 1
ATOM 925 N N . LEU A 1 114 ? -7.934 4.131 20.353 1.00 90.31 114 LEU A N 1
ATOM 926 C CA . LEU A 1 114 ? -8.591 3.394 19.270 1.00 90.31 114 LEU A CA 1
ATOM 927 C C . LEU A 1 114 ? -7.718 2.243 18.745 1.00 90.31 114 LEU A C 1
ATOM 929 O O . LEU A 1 114 ? -8.222 1.153 18.473 1.00 90.31 114 LEU A O 1
ATOM 933 N N . SER A 1 115 ? -6.409 2.470 18.594 1.00 87.50 115 SER A N 1
ATOM 934 C CA . SER A 1 115 ? -5.480 1.434 18.135 1.00 87.50 115 SER A CA 1
ATOM 935 C C . SER A 1 115 ? -5.318 0.308 19.158 1.00 87.50 115 SER A C 1
ATOM 937 O O . SER A 1 115 ? -5.157 -0.845 18.757 1.00 87.50 115 SER A O 1
ATOM 939 N N . ALA A 1 116 ? -5.379 0.619 20.456 1.00 88.31 116 ALA A N 1
ATOM 940 C CA . ALA A 1 116 ? -5.273 -0.360 21.536 1.00 88.31 116 ALA A CA 1
ATOM 941 C C . ALA A 1 116 ? -6.439 -1.363 21.551 1.00 88.31 116 ALA A C 1
ATOM 943 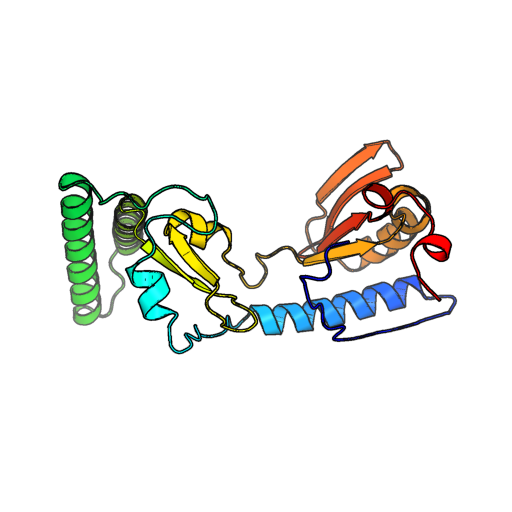O O . ALA A 1 116 ? -6.248 -2.513 21.939 1.00 88.31 116 ALA A O 1
ATOM 944 N N . LEU A 1 117 ? -7.623 -0.976 21.056 1.00 88.69 117 LEU A N 1
ATOM 945 C CA . LEU A 1 117 ? -8.746 -1.906 20.894 1.00 88.69 117 LEU A CA 1
ATOM 946 C C . LEU A 1 117 ? -8.445 -3.020 19.882 1.00 88.69 117 LEU A C 1
ATOM 948 O O . LEU A 1 117 ? -9.042 -4.090 19.957 1.00 88.69 117 LEU A O 1
ATOM 952 N N . ASN A 1 118 ? -7.572 -2.755 18.902 1.00 87.12 118 ASN A N 1
ATOM 953 C CA . ASN A 1 118 ? -7.205 -3.671 17.819 1.00 87.12 118 ASN A CA 1
ATOM 954 C C . ASN A 1 118 ? -8.404 -4.432 17.211 1.00 87.12 118 ASN A C 1
ATOM 956 O O . ASN A 1 118 ? -8.361 -5.643 16.971 1.00 87.12 118 ASN A O 1
ATOM 960 N N . ARG A 1 119 ? -9.504 -3.699 17.008 1.00 89.31 119 ARG A N 1
ATOM 961 C CA . ARG A 1 119 ? -10.815 -4.250 16.655 1.00 89.31 119 ARG A CA 1
ATOM 962 C C . ARG A 1 119 ? -10.793 -5.015 15.330 1.00 89.31 119 ARG A C 1
ATOM 964 O O . ARG A 1 119 ? -9.947 -4.780 14.466 1.00 89.31 119 ARG A O 1
ATOM 971 N N . LYS A 1 120 ? -11.796 -5.874 15.147 1.00 94.12 120 LYS A N 1
ATOM 972 C CA . LYS A 1 120 ? -12.115 -6.463 13.845 1.00 94.12 120 LYS A CA 1
ATOM 973 C C . LYS A 1 120 ? -12.564 -5.353 12.885 1.00 94.12 120 LYS A C 1
ATOM 975 O O . LYS A 1 120 ? -13.466 -4.579 13.210 1.00 94.12 120 LYS A O 1
ATOM 980 N N . VAL A 1 121 ? -11.917 -5.274 11.727 1.00 94.38 121 VAL A N 1
ATOM 981 C CA . VAL A 1 121 ? -12.224 -4.345 10.634 1.00 94.38 121 VAL A CA 1
ATOM 982 C C . VAL A 1 121 ? -12.378 -5.108 9.323 1.00 94.38 121 VAL A C 1
ATOM 984 O O . VAL A 1 121 ? -11.931 -6.249 9.195 1.00 94.38 121 VAL A O 1
ATOM 987 N N . LYS A 1 122 ? -13.053 -4.487 8.357 1.00 95.50 122 LYS A N 1
ATOM 988 C CA . LYS A 1 122 ? -13.173 -5.000 6.994 1.00 95.50 122 LYS A CA 1
ATOM 989 C C . LYS A 1 122 ? -11.986 -4.474 6.191 1.00 95.50 122 LYS A C 1
ATOM 991 O O . LYS A 1 122 ? -11.824 -3.262 6.115 1.00 95.50 122 LYS A O 1
ATOM 996 N N . ASP A 1 123 ? -11.177 -5.375 5.653 1.00 95.00 123 ASP A N 1
ATOM 997 C CA . ASP A 1 123 ? -10.086 -5.040 4.739 1.00 95.00 123 ASP A CA 1
ATOM 998 C C . ASP A 1 123 ? -10.572 -5.190 3.296 1.00 95.00 123 ASP A C 1
ATOM 1000 O O . ASP A 1 123 ? -11.322 -6.124 2.975 1.00 95.00 123 ASP A O 1
ATOM 1004 N N . HIS A 1 124 ? -10.166 -4.259 2.439 1.00 92.75 124 HIS A N 1
ATOM 1005 C CA . HIS A 1 124 ? -10.507 -4.254 1.025 1.00 92.75 124 HIS A CA 1
ATOM 1006 C C . HIS A 1 124 ? -9.325 -3.813 0.172 1.00 92.75 124 HIS A C 1
ATOM 1008 O O . HIS A 1 124 ? -8.364 -3.201 0.638 1.00 92.75 124 HIS A O 1
ATOM 1014 N N . ASP A 1 125 ? -9.397 -4.154 -1.104 1.00 88.25 125 ASP A N 1
ATOM 1015 C CA . ASP A 1 125 ? -8.444 -3.695 -2.096 1.00 88.25 125 ASP A CA 1
ATOM 1016 C C . ASP A 1 125 ? -8.669 -2.211 -2.414 1.00 88.25 125 ASP A C 1
ATOM 1018 O O . ASP A 1 125 ? -9.748 -1.825 -2.850 1.00 88.25 125 ASP A O 1
ATOM 1022 N N . HIS A 1 126 ? -7.651 -1.373 -2.228 1.00 86.12 126 HIS A N 1
ATOM 1023 C CA . HIS A 1 126 ? -7.752 0.059 -2.523 1.00 86.12 126 HIS A CA 1
ATOM 1024 C C . HIS A 1 126 ? -7.739 0.382 -4.026 1.00 86.12 126 HIS A C 1
ATOM 1026 O O . HIS A 1 126 ? -7.985 1.530 -4.372 1.00 86.12 126 HIS A O 1
ATOM 1032 N N . ILE A 1 127 ? -7.438 -0.583 -4.901 1.00 83.56 127 ILE A N 1
ATOM 1033 C CA . ILE A 1 127 ? -7.436 -0.389 -6.357 1.00 83.56 127 ILE A CA 1
ATOM 1034 C C . ILE A 1 127 ? -8.811 -0.737 -6.933 1.00 83.56 127 ILE A C 1
ATOM 1036 O O . ILE A 1 127 ? -9.402 0.055 -7.654 1.00 83.56 127 ILE A O 1
ATOM 1040 N N . ASN A 1 128 ? -9.353 -1.912 -6.598 1.00 87.44 128 ASN A N 1
ATOM 1041 C CA . ASN A 1 128 ? -10.611 -2.403 -7.184 1.00 87.44 128 ASN A CA 1
ATOM 1042 C C . ASN A 1 128 ? -11.810 -2.410 -6.219 1.00 87.44 128 ASN A C 1
ATOM 1044 O O . ASN A 1 128 ? -12.896 -2.842 -6.598 1.00 87.44 128 ASN A O 1
ATOM 1048 N N . GLY A 1 129 ? -11.625 -1.997 -4.965 1.00 90.50 129 GLY A N 1
ATOM 1049 C CA . GLY A 1 129 ? -12.684 -1.899 -3.962 1.00 90.50 129 GLY A CA 1
ATOM 1050 C C . GLY A 1 129 ? -13.090 -3.224 -3.311 1.00 90.50 129 GLY A C 1
ATOM 1051 O O . GLY A 1 129 ? -13.765 -3.211 -2.281 1.00 90.50 129 GLY A O 1
ATOM 1052 N N . LYS A 1 130 ? -12.701 -4.383 -3.859 1.00 93.69 130 LYS A N 1
ATOM 1053 C CA . LYS A 1 130 ? -13.224 -5.686 -3.421 1.00 93.69 130 LYS A CA 1
ATOM 1054 C C . LYS A 1 130 ? -12.823 -6.003 -1.985 1.00 93.69 130 LYS A C 1
ATOM 1056 O O . LYS A 1 130 ? -11.655 -5.893 -1.604 1.00 93.69 130 LYS A O 1
ATOM 1061 N N . TYR A 1 131 ? -13.794 -6.460 -1.201 1.00 94.69 131 TYR A N 1
ATOM 1062 C CA . TYR A 1 131 ? -13.555 -7.009 0.127 1.00 94.69 131 TYR A CA 1
ATOM 1063 C C . TYR A 1 131 ? -12.582 -8.198 0.070 1.00 94.69 131 TYR A C 1
ATOM 1065 O O . TYR A 1 131 ? -12.750 -9.122 -0.725 1.00 94.69 131 TYR A O 1
ATOM 1073 N N . ARG A 1 132 ? -11.560 -8.178 0.931 1.00 94.38 132 ARG A N 1
ATOM 1074 C CA . ARG A 1 132 ? -10.541 -9.237 1.025 1.00 94.38 132 ARG A CA 1
ATOM 1075 C C . ARG A 1 132 ? -10.770 -10.146 2.224 1.00 94.38 132 ARG A C 1
ATOM 1077 O O . ARG A 1 132 ? -10.564 -11.354 2.142 1.00 94.38 132 ARG A O 1
ATOM 1084 N N . GLY A 1 133 ? -11.197 -9.576 3.350 1.00 95.62 133 GLY A N 1
ATOM 1085 C CA . GLY A 1 133 ? -11.444 -10.356 4.554 1.00 95.62 133 GLY A CA 1
ATOM 1086 C C . GLY A 1 133 ? -11.526 -9.540 5.838 1.00 95.62 133 GLY A C 1
ATOM 1087 O O . GLY A 1 133 ? -11.396 -8.316 5.870 1.00 95.62 133 GLY A O 1
ATOM 1088 N N . SER A 1 134 ? -11.760 -10.243 6.945 1.00 97.00 134 SER A N 1
ATOM 1089 C CA . SER A 1 134 ? -11.771 -9.663 8.290 1.00 97.00 134 SER A CA 1
ATOM 1090 C C . SER A 1 134 ? -10.348 -9.526 8.800 1.00 97.00 134 SER A C 1
ATOM 1092 O O . SER A 1 134 ? -9.642 -10.528 8.905 1.00 97.00 134 SER A O 1
ATOM 1094 N N . ALA A 1 135 ? -9.914 -8.319 9.134 1.00 96.75 135 ALA A N 1
ATOM 1095 C CA . ALA A 1 135 ? -8.566 -8.052 9.617 1.00 96.75 135 ALA A CA 1
ATOM 1096 C C . ALA A 1 135 ? -8.586 -7.429 11.013 1.00 96.75 135 ALA A C 1
ATOM 1098 O O . ALA A 1 135 ? -9.584 -6.850 11.443 1.00 96.75 135 ALA A O 1
ATOM 1099 N N . HIS A 1 136 ? -7.473 -7.536 11.740 1.00 95.25 136 HIS A N 1
ATOM 1100 C CA . HIS A 1 136 ? -7.228 -6.637 12.867 1.00 95.25 136 HIS A CA 1
ATOM 1101 C C . HIS A 1 136 ? -6.992 -5.228 12.330 1.00 95.25 136 HIS A C 1
ATOM 1103 O O . HIS A 1 136 ? -6.335 -5.077 11.300 1.00 95.25 136 HIS A O 1
ATOM 1109 N N . ASP A 1 137 ? -7.442 -4.203 13.048 1.00 92.31 137 ASP A N 1
ATOM 1110 C CA . ASP A 1 137 ? -7.192 -2.800 12.689 1.00 92.31 137 ASP A CA 1
ATOM 1111 C C . ASP A 1 137 ? -5.697 -2.519 12.443 1.00 92.31 137 ASP A C 1
ATOM 1113 O O . ASP A 1 137 ? -5.318 -1.906 11.443 1.00 92.31 137 ASP A O 1
ATOM 1117 N N . THR A 1 138 ? -4.821 -3.062 13.295 1.00 92.25 138 THR A N 1
ATOM 1118 C CA . THR A 1 138 ? -3.365 -2.933 13.129 1.00 92.25 138 THR A CA 1
ATOM 1119 C C . THR A 1 138 ? -2.820 -3.693 11.919 1.00 92.25 138 THR A C 1
ATOM 1121 O O . THR A 1 138 ? -1.883 -3.217 11.278 1.00 92.25 138 THR A O 1
ATOM 1124 N N . CYS A 1 139 ? -3.385 -4.854 11.573 1.00 93.38 139 CYS A N 1
ATOM 1125 C CA . CYS A 1 139 ? -3.000 -5.602 10.375 1.00 93.38 139 CYS A CA 1
ATOM 1126 C C . CYS A 1 139 ? -3.446 -4.871 9.104 1.00 93.38 139 CYS A C 1
ATOM 1128 O O . CYS A 1 139 ? -2.632 -4.687 8.206 1.00 93.38 139 CYS A O 1
ATOM 1130 N N . ASN A 1 140 ? -4.688 -4.387 9.069 1.00 92.25 140 ASN A N 1
ATOM 1131 C CA . ASN A 1 140 ? -5.247 -3.607 7.963 1.00 92.25 140 ASN A CA 1
ATOM 1132 C C . ASN A 1 140 ? -4.404 -2.354 7.680 1.00 92.25 140 ASN A C 1
ATOM 1134 O O . ASN A 1 140 ? -4.018 -2.083 6.547 1.00 92.25 140 ASN A O 1
ATOM 1138 N N . LYS A 1 141 ? -4.010 -1.619 8.731 1.00 88.81 141 LYS A N 1
ATOM 1139 C CA . LYS A 1 141 ? -3.147 -0.430 8.607 1.00 88.81 141 LYS A CA 1
ATOM 1140 C C . LYS A 1 141 ? -1.793 -0.716 7.944 1.00 88.81 141 LYS A C 1
ATOM 1142 O O . LYS A 1 141 ? -1.257 0.183 7.302 1.00 88.81 141 LYS A O 1
ATOM 1147 N N . LYS A 1 142 ? -1.242 -1.930 8.074 1.00 88.69 142 LYS A N 1
ATOM 1148 C CA . LYS A 1 142 ? 0.021 -2.319 7.416 1.00 88.69 142 LYS A CA 1
ATOM 1149 C C . LYS A 1 142 ? -0.126 -2.498 5.907 1.00 88.69 142 LYS A C 1
ATOM 1151 O O . LYS A 1 142 ? 0.859 -2.347 5.198 1.00 88.69 142 LYS A O 1
ATOM 1156 N N . LEU A 1 143 ? -1.333 -2.803 5.431 1.00 86.88 143 LEU A N 1
ATOM 1157 C CA . LEU A 1 143 ? -1.644 -2.927 4.006 1.00 86.88 143 LEU A CA 1
ATOM 1158 C C . LEU A 1 143 ? -2.127 -1.609 3.394 1.00 86.88 143 LEU A C 1
ATOM 1160 O O . LEU A 1 143 ? -2.518 -1.580 2.231 1.00 86.88 143 LEU A O 1
ATOM 1164 N N . ARG A 1 144 ? -2.101 -0.508 4.159 1.00 83.19 144 ARG A N 1
ATOM 1165 C CA . ARG A 1 144 ? -2.551 0.793 3.677 1.00 83.19 144 ARG A CA 1
ATOM 1166 C C . ARG A 1 144 ? -1.698 1.233 2.493 1.00 83.19 144 ARG A C 1
ATOM 1168 O O . ARG A 1 144 ? -0.523 1.562 2.643 1.00 83.19 144 ARG A O 1
ATOM 1175 N N . ILE A 1 145 ? -2.341 1.311 1.339 1.00 83.06 145 ILE A N 1
ATOM 1176 C CA . ILE A 1 145 ? -1.785 1.934 0.145 1.00 83.06 145 ILE A CA 1
ATOM 1177 C C . ILE A 1 145 ? -2.024 3.445 0.240 1.00 83.06 145 ILE A C 1
ATOM 1179 O O . ILE A 1 145 ? -3.078 3.877 0.718 1.00 83.06 145 ILE A O 1
ATOM 1183 N N . GLY A 1 146 ? -1.035 4.250 -0.144 1.00 78.94 146 GLY A N 1
ATOM 1184 C CA . GLY A 1 146 ? -1.144 5.701 -0.095 1.00 78.94 146 GLY A CA 1
ATOM 1185 C C . GLY A 1 146 ? -0.306 6.405 -1.151 1.00 78.94 146 GLY A C 1
ATOM 1186 O O . GLY A 1 146 ? 0.828 6.011 -1.433 1.00 78.94 146 GLY A O 1
ATOM 1187 N N . PHE A 1 147 ? -0.872 7.496 -1.655 1.00 78.75 147 PHE A N 1
ATOM 1188 C CA . PHE A 1 147 ? -0.251 8.452 -2.562 1.00 78.75 147 PHE A CA 1
ATOM 1189 C C . PHE A 1 147 ? 1.149 8.866 -2.080 1.00 78.75 147 PHE A C 1
ATOM 1191 O O . PHE A 1 147 ? 1.322 9.235 -0.913 1.00 78.75 147 PHE A O 1
ATOM 1198 N N . PHE A 1 148 ? 2.154 8.705 -2.948 1.00 78.12 148 PHE A N 1
ATOM 1199 C CA . PHE A 1 148 ? 3.595 8.894 -2.695 1.00 78.12 148 PHE A CA 1
ATOM 1200 C C . PHE A 1 148 ? 4.241 8.057 -1.570 1.00 78.12 148 PHE A C 1
ATOM 1202 O O . PHE A 1 148 ? 5.463 8.065 -1.420 1.00 78.12 148 PHE A O 1
ATOM 1209 N N . LYS A 1 149 ? 3.467 7.309 -0.773 1.00 81.38 149 LYS A N 1
ATOM 1210 C CA . LYS A 1 149 ? 3.980 6.481 0.336 1.00 81.38 149 LYS A CA 1
ATOM 1211 C C . LYS A 1 149 ? 4.245 5.045 -0.087 1.00 81.38 149 LYS A C 1
ATOM 1213 O O . LYS A 1 149 ? 5.185 4.420 0.400 1.00 81.38 149 LYS A O 1
ATOM 1218 N N . THR A 1 150 ? 3.400 4.512 -0.963 1.00 86.88 150 THR A N 1
ATOM 1219 C CA . THR A 1 150 ? 3.534 3.144 -1.455 1.00 86.88 150 THR A CA 1
ATOM 1220 C C . THR A 1 150 ? 4.681 3.069 -2.444 1.00 86.88 150 THR A C 1
ATOM 1222 O O . THR A 1 150 ? 4.658 3.769 -3.449 1.00 86.88 150 THR A O 1
ATOM 1225 N N . LYS A 1 151 ? 5.673 2.216 -2.168 1.00 88.44 151 LYS A N 1
ATOM 1226 C CA . LYS A 1 151 ? 6.739 1.926 -3.130 1.00 88.44 151 LYS A CA 1
ATOM 1227 C C . LYS A 1 151 ? 6.174 1.133 -4.304 1.00 88.44 151 LYS A C 1
ATOM 1229 O O . LYS A 1 151 ? 5.511 0.121 -4.085 1.00 88.44 151 LYS A O 1
ATOM 1234 N N . VAL A 1 152 ? 6.468 1.580 -5.518 1.00 89.81 152 VAL A N 1
ATOM 1235 C CA . VAL A 1 152 ? 6.074 0.913 -6.760 1.00 89.81 152 VAL A CA 1
ATOM 1236 C C . VAL A 1 152 ? 7.215 -0.020 -7.177 1.00 89.81 152 VAL A C 1
ATOM 1238 O O . VAL A 1 152 ? 8.327 0.459 -7.418 1.00 89.81 152 VAL A O 1
ATOM 1241 N N . PRO A 1 153 ? 7.004 -1.348 -7.198 1.00 91.38 153 PRO A N 1
ATOM 1242 C CA . PRO A 1 153 ? 8.042 -2.281 -7.606 1.00 91.38 153 PRO A CA 1
ATOM 1243 C C . PRO A 1 153 ? 8.279 -2.180 -9.115 1.00 91.38 153 PRO A C 1
ATOM 1245 O O . PRO A 1 153 ? 7.367 -2.389 -9.908 1.00 91.38 153 PRO A O 1
ATOM 1248 N N . LEU A 1 154 ? 9.524 -1.917 -9.500 1.00 89.81 154 LEU A N 1
ATOM 1249 C CA . LEU A 1 154 ? 9.997 -1.979 -10.874 1.00 89.81 154 LEU A CA 1
ATOM 1250 C C . LEU A 1 154 ? 10.874 -3.221 -11.014 1.00 89.81 154 LEU A C 1
ATOM 1252 O O . LEU A 1 154 ? 11.952 -3.313 -10.423 1.00 89.81 154 LEU A O 1
ATOM 1256 N N . ILE A 1 155 ? 10.378 -4.208 -11.756 1.00 89.12 155 ILE A N 1
ATOM 1257 C CA . ILE A 1 155 ? 11.009 -5.521 -11.873 1.00 89.12 155 ILE A CA 1
ATOM 1258 C C . ILE A 1 155 ? 11.831 -5.567 -13.161 1.00 89.12 155 ILE A C 1
ATOM 1260 O O . ILE A 1 155 ? 11.283 -5.667 -14.254 1.00 89.12 155 ILE A O 1
ATOM 1264 N N . CYS A 1 156 ? 13.154 -5.549 -13.019 1.00 87.25 156 CYS A N 1
ATOM 1265 C CA . CYS A 1 156 ? 14.094 -5.755 -14.116 1.00 87.25 156 CYS A CA 1
ATOM 1266 C C . CYS A 1 156 ? 14.635 -7.187 -14.067 1.00 87.25 156 CYS A C 1
ATOM 1268 O O . CYS A 1 156 ? 14.937 -7.711 -12.995 1.00 87.25 156 CYS A O 1
ATOM 1270 N N . HIS A 1 157 ? 14.803 -7.833 -15.218 1.00 87.69 157 HIS A N 1
ATOM 1271 C CA . HIS A 1 157 ? 15.444 -9.145 -15.271 1.00 87.69 157 HIS A CA 1
ATOM 1272 C C . HIS A 1 157 ? 16.955 -8.994 -15.464 1.00 87.69 157 HIS A C 1
ATOM 1274 O O . HIS A 1 157 ? 17.382 -8.337 -16.406 1.00 87.69 157 HIS A O 1
ATOM 1280 N N . ASN A 1 158 ? 17.758 -9.603 -14.584 1.00 85.38 158 ASN A N 1
ATOM 1281 C CA . ASN A 1 158 ? 19.224 -9.513 -14.578 1.00 85.38 158 ASN A CA 1
ATOM 1282 C C . ASN A 1 158 ? 19.759 -8.082 -14.347 1.00 85.38 158 ASN A C 1
ATOM 1284 O O . ASN A 1 158 ? 20.809 -7.683 -14.862 1.00 85.38 158 ASN A O 1
ATOM 1288 N N . PHE A 1 159 ? 19.054 -7.312 -13.513 1.00 80.88 159 PHE A N 1
ATOM 1289 C CA . PHE A 1 159 ? 19.417 -5.936 -13.160 1.00 80.88 159 PHE A CA 1
ATOM 1290 C C . PHE A 1 159 ? 20.851 -5.825 -12.621 1.00 80.88 159 PHE A C 1
ATOM 1292 O O . PHE A 1 159 ? 21.597 -4.919 -12.995 1.00 80.88 159 PHE A O 1
ATOM 1299 N N . ARG A 1 160 ? 21.277 -6.770 -11.771 1.00 75.81 160 ARG A N 1
ATOM 1300 C CA . ARG A 1 160 ? 22.633 -6.789 -11.193 1.00 75.81 160 ARG A CA 1
ATOM 1301 C C . ARG A 1 160 ? 23.743 -7.074 -12.202 1.00 75.81 160 ARG A C 1
ATOM 1303 O O . ARG A 1 160 ? 24.900 -6.781 -11.908 1.00 75.81 160 ARG A O 1
ATOM 1310 N N . GLY A 1 161 ? 23.426 -7.735 -13.313 1.00 73.69 161 GLY A N 1
ATOM 1311 C CA . GLY A 1 161 ? 24.420 -8.295 -14.224 1.00 73.69 161 GLY A CA 1
ATOM 1312 C C . GLY A 1 161 ? 24.808 -7.377 -15.376 1.00 73.69 161 GLY A C 1
ATOM 1313 O O . GLY A 1 161 ? 25.975 -7.382 -15.761 1.00 73.69 161 GLY A O 1
ATOM 1314 N N . TYR A 1 162 ? 23.858 -6.614 -15.926 1.00 68.44 162 TYR A N 1
ATOM 1315 C CA . TYR A 1 162 ? 24.070 -5.921 -17.204 1.00 68.44 162 TYR A CA 1
ATOM 1316 C C . TYR A 1 162 ? 23.491 -4.496 -17.243 1.00 68.44 162 TYR A C 1
ATOM 1318 O O . TYR A 1 162 ? 24.212 -3.551 -17.561 1.00 68.44 162 TYR A O 1
ATOM 1326 N N . ASP A 1 163 ? 22.234 -4.312 -16.824 1.00 65.38 163 ASP A N 1
ATOM 1327 C CA . ASP A 1 163 ? 21.472 -3.089 -17.138 1.00 65.38 163 ASP A CA 1
ATOM 1328 C C . ASP A 1 163 ? 21.436 -2.024 -16.031 1.00 65.38 163 ASP A C 1
ATOM 1330 O O . ASP A 1 163 ? 20.896 -0.938 -16.230 1.00 65.38 163 ASP A O 1
ATOM 1334 N N . SER A 1 164 ? 22.027 -2.278 -14.860 1.00 72.94 164 SER A N 1
ATOM 1335 C CA . SER A 1 164 ? 21.980 -1.321 -13.744 1.00 72.94 164 SER A CA 1
ATOM 1336 C C . SER A 1 164 ? 22.860 -0.090 -13.962 1.00 72.94 164 SER A C 1
ATOM 1338 O O . SER A 1 164 ? 22.370 1.024 -13.829 1.00 72.94 164 SER A O 1
ATOM 1340 N N . HIS A 1 165 ? 24.141 -0.232 -14.315 1.00 75.44 165 HIS A N 1
ATOM 1341 C CA . HIS A 1 165 ? 25.046 0.929 -14.384 1.00 75.44 165 HIS A CA 1
ATOM 1342 C C . HIS A 1 165 ? 24.655 1.977 -15.439 1.00 75.44 165 HIS A C 1
ATOM 1344 O O . HIS A 1 165 ? 24.662 3.165 -15.103 1.00 75.44 165 HIS A O 1
ATOM 1350 N N . PRO A 1 166 ? 24.333 1.603 -16.696 1.00 76.50 166 PRO A N 1
ATOM 1351 C CA . PRO A 1 166 ? 23.914 2.579 -17.698 1.00 76.50 166 PRO A CA 1
ATOM 1352 C C . PRO A 1 166 ? 22.604 3.251 -17.298 1.00 76.50 166 PRO A C 1
ATOM 1354 O O . PRO A 1 166 ? 22.511 4.475 -17.354 1.00 76.50 166 PRO A O 1
ATOM 1357 N N . LEU A 1 167 ? 21.641 2.470 -16.800 1.00 77.06 167 LEU A N 1
ATOM 1358 C CA . LEU A 1 167 ? 20.378 3.005 -16.317 1.00 77.06 167 LEU A CA 1
ATOM 1359 C C . LEU A 1 167 ? 20.591 3.987 -15.163 1.00 77.06 167 LEU A C 1
ATOM 1361 O O . LEU A 1 167 ? 19.976 5.046 -15.150 1.00 77.06 167 LEU A O 1
ATOM 1365 N N . MET A 1 168 ? 21.499 3.694 -14.230 1.00 73.81 168 MET A N 1
ATOM 1366 C CA . MET A 1 168 ? 21.761 4.580 -13.092 1.00 73.81 168 MET A CA 1
ATOM 1367 C C . MET A 1 168 ? 22.333 5.925 -13.506 1.00 73.81 168 MET A C 1
ATOM 1369 O O . MET A 1 168 ? 21.974 6.930 -12.903 1.00 73.81 168 MET A O 1
ATOM 1373 N N . LYS A 1 169 ? 23.158 5.974 -14.556 1.00 75.19 169 LYS A N 1
ATOM 1374 C CA . LYS A 1 169 ? 23.651 7.246 -15.107 1.00 75.19 169 LYS A CA 1
ATOM 1375 C C . LYS A 1 169 ? 22.540 8.103 -15.706 1.00 75.19 169 LYS A C 1
ATOM 1377 O O . LYS A 1 169 ? 22.704 9.318 -15.780 1.00 75.19 169 LYS A O 1
ATOM 1382 N N . VAL A 1 170 ? 21.477 7.476 -16.206 1.00 74.50 170 VAL A N 1
ATOM 1383 C CA . VAL A 1 170 ? 20.323 8.176 -16.775 1.00 74.50 170 VAL A CA 1
ATOM 1384 C C . VAL A 1 170 ? 19.404 8.585 -15.634 1.00 74.50 170 VAL A C 1
ATOM 1386 O O . VAL A 1 170 ? 19.236 9.775 -15.416 1.00 74.50 170 VAL A O 1
ATOM 1389 N N . VAL A 1 171 ? 18.949 7.638 -14.812 1.00 74.19 171 VAL A N 1
ATOM 1390 C CA . VAL A 1 171 ? 18.078 7.882 -13.654 1.00 74.19 171 VAL A CA 1
ATOM 1391 C C . VAL A 1 171 ? 18.635 8.981 -12.744 1.00 74.19 171 VAL A C 1
ATOM 1393 O O . VAL A 1 171 ? 17.913 9.925 -12.443 1.00 74.19 171 VAL A O 1
ATOM 1396 N N . SER A 1 172 ? 19.930 8.964 -12.394 1.00 69.88 172 SER A N 1
ATOM 1397 C CA . SER A 1 172 ? 20.538 9.991 -11.527 1.00 69.88 172 SER A CA 1
ATOM 1398 C C . SER A 1 172 ? 20.454 11.424 -12.067 1.00 69.88 172 SER A C 1
ATOM 1400 O O . SER A 1 172 ? 20.671 12.361 -11.306 1.00 69.88 172 SER A O 1
ATOM 1402 N N . LYS A 1 173 ? 20.210 11.610 -13.370 1.00 66.62 173 LYS A N 1
ATOM 1403 C CA . LYS A 1 173 ? 20.059 12.933 -13.993 1.00 66.62 173 LYS A CA 1
ATOM 1404 C C . LYS A 1 173 ? 18.634 13.482 -13.888 1.00 66.62 173 LYS A C 1
ATOM 1406 O O . LYS A 1 173 ? 18.472 14.691 -14.004 1.00 66.62 173 LYS A O 1
ATOM 1411 N N . PHE A 1 174 ? 17.640 12.617 -13.677 1.00 60.09 174 PHE A N 1
ATOM 1412 C CA . PHE A 1 174 ? 16.215 12.973 -13.701 1.00 60.09 174 PHE A CA 1
ATOM 1413 C C . PHE A 1 174 ? 15.558 12.942 -12.314 1.00 60.09 174 PHE A C 1
ATOM 1415 O O . PHE A 1 174 ? 14.550 13.601 -12.089 1.00 60.09 174 PHE A O 1
ATOM 1422 N N . THR A 1 175 ? 16.166 12.272 -11.332 1.00 62.12 175 THR A N 1
ATOM 1423 C CA . THR A 1 175 ? 15.669 12.276 -9.948 1.00 62.12 175 THR A CA 1
ATOM 1424 C C . THR A 1 175 ? 16.269 13.410 -9.107 1.00 62.12 175 THR A C 1
ATOM 1426 O O . THR A 1 175 ? 17.448 13.371 -8.757 1.00 62.12 175 THR A O 1
ATOM 1429 N N . ALA A 1 176 ? 15.424 14.345 -8.657 1.00 57.81 176 ALA A N 1
ATOM 1430 C CA . ALA A 1 176 ? 15.697 15.194 -7.487 1.00 57.81 176 ALA A CA 1
ATOM 1431 C C . ALA A 1 176 ? 15.488 14.449 -6.144 1.00 57.81 176 ALA A C 1
ATOM 1433 O O . ALA A 1 176 ? 15.751 14.995 -5.070 1.00 57.81 176 ALA A O 1
ATOM 1434 N N . ASP A 1 177 ? 15.007 13.203 -6.198 1.00 64.31 177 ASP A N 1
ATOM 1435 C CA . ASP A 1 177 ? 14.675 12.382 -5.040 1.00 64.31 177 ASP A CA 1
ATOM 1436 C C . ASP A 1 177 ? 15.894 11.724 -4.382 1.00 64.31 177 ASP A C 1
ATOM 1438 O O . ASP A 1 177 ? 16.952 11.498 -4.974 1.00 64.31 177 ASP A O 1
ATOM 1442 N N . LYS A 1 178 ? 15.714 11.351 -3.109 1.00 68.50 178 LYS A N 1
ATOM 1443 C CA . LYS A 1 178 ? 16.700 10.584 -2.342 1.00 68.50 178 LYS A CA 1
ATOM 1444 C C . LYS A 1 178 ? 16.869 9.186 -2.937 1.00 68.50 178 LYS A C 1
ATOM 1446 O O . LYS A 1 178 ? 15.979 8.344 -2.813 1.00 68.50 178 LYS A O 1
ATOM 1451 N N . LEU A 1 179 ? 18.047 8.928 -3.497 1.00 78.19 179 LEU A N 1
ATOM 1452 C CA . LEU A 1 179 ? 18.504 7.591 -3.859 1.00 78.19 179 LEU A CA 1
ATOM 1453 C C . LEU A 1 179 ? 18.881 6.821 -2.588 1.00 78.19 179 LEU A C 1
ATOM 1455 O O . LEU A 1 179 ? 19.720 7.266 -1.805 1.00 78.19 179 LEU A O 1
ATOM 1459 N N . ASN A 1 180 ? 18.269 5.656 -2.385 1.00 83.06 180 ASN A N 1
ATOM 1460 C CA . ASN A 1 180 ? 18.641 4.725 -1.324 1.00 83.06 180 ASN A CA 1
ATOM 1461 C C . ASN A 1 180 ? 18.990 3.375 -1.947 1.00 83.06 180 ASN A C 1
ATOM 1463 O O . ASN A 1 180 ? 18.216 2.826 -2.722 1.00 83.06 180 ASN A O 1
ATOM 1467 N N . CYS A 1 181 ? 20.154 2.827 -1.623 1.00 80.75 181 CYS A N 1
ATOM 1468 C CA . CYS A 1 181 ? 20.664 1.631 -2.276 1.00 80.75 181 CYS A CA 1
ATOM 1469 C C . CYS A 1 181 ? 21.181 0.626 -1.249 1.00 80.75 181 CYS A C 1
ATOM 1471 O O . CYS A 1 181 ? 21.832 1.001 -0.276 1.00 80.75 181 CYS A O 1
ATOM 1473 N N . ILE A 1 182 ? 20.919 -0.658 -1.497 1.00 81.38 182 ILE A N 1
ATOM 1474 C CA . ILE A 1 182 ? 21.522 -1.766 -0.756 1.00 81.38 182 ILE A CA 1
ATOM 1475 C C . ILE A 1 182 ? 22.603 -2.375 -1.653 1.00 81.38 182 ILE A C 1
ATOM 1477 O O . ILE A 1 182 ? 22.270 -3.180 -2.525 1.00 81.38 182 ILE A O 1
ATOM 1481 N N . PRO A 1 183 ? 23.886 -2.013 -1.498 1.00 78.56 183 PRO A N 1
ATOM 1482 C CA . PRO A 1 183 ? 24.954 -2.600 -2.297 1.00 78.56 183 PRO A CA 1
ATOM 1483 C C . PRO A 1 183 ? 25.192 -4.070 -1.918 1.00 78.56 183 PRO A C 1
ATOM 1485 O O . PRO A 1 183 ? 25.036 -4.477 -0.768 1.00 78.56 183 PRO A O 1
ATOM 1488 N N . GLU A 1 184 ? 25.575 -4.879 -2.901 1.00 78.06 184 GLU A N 1
ATOM 1489 C CA . GLU A 1 184 ? 26.117 -6.229 -2.700 1.00 78.06 184 GLU A CA 1
ATOM 1490 C C . GLU A 1 184 ? 27.645 -6.214 -2.746 1.00 78.06 184 GLU A C 1
ATOM 1492 O O . GLU A 1 184 ? 28.302 -6.835 -1.916 1.00 78.06 184 GLU A O 1
ATOM 1497 N N . ASN A 1 185 ? 28.198 -5.489 -3.717 1.00 80.44 185 ASN A N 1
ATOM 1498 C CA . ASN A 1 185 ? 29.614 -5.166 -3.837 1.00 80.44 185 ASN A CA 1
ATOM 1499 C C . ASN A 1 185 ? 29.764 -3.849 -4.623 1.00 80.44 185 ASN A C 1
ATOM 1501 O O . ASN A 1 185 ? 28.769 -3.208 -4.955 1.00 80.44 185 ASN A O 1
ATOM 1505 N N . ILE A 1 186 ? 31.001 -3.455 -4.933 1.00 73.69 186 ILE A N 1
ATOM 1506 C CA . ILE A 1 186 ? 31.329 -2.172 -5.582 1.00 73.69 186 ILE A CA 1
ATOM 1507 C C . ILE A 1 186 ? 30.597 -1.965 -6.924 1.00 73.69 186 ILE A C 1
ATOM 1509 O O . ILE A 1 186 ? 30.323 -0.825 -7.285 1.00 73.69 186 ILE A O 1
ATOM 1513 N N . GLY A 1 187 ? 30.243 -3.037 -7.639 1.00 68.06 187 GLY A N 1
ATOM 1514 C CA . GLY A 1 187 ? 29.561 -2.968 -8.936 1.00 68.06 187 GLY A CA 1
ATOM 1515 C C . GLY A 1 187 ? 28.201 -3.663 -8.979 1.00 68.06 187 GLY A C 1
ATOM 1516 O O . GLY A 1 187 ? 27.679 -3.893 -10.062 1.00 68.06 187 GLY A O 1
ATOM 1517 N N . LYS A 1 188 ? 27.627 -4.084 -7.847 1.00 74.94 188 LYS A N 1
ATOM 1518 C CA . LYS A 1 188 ? 26.342 -4.804 -7.832 1.00 74.94 188 LYS A CA 1
ATOM 1519 C C . LYS A 1 188 ? 25.454 -4.314 -6.703 1.00 74.94 188 LYS A C 1
ATOM 1521 O O . LYS A 1 188 ? 25.910 -4.151 -5.573 1.00 74.94 188 LYS A O 1
ATOM 1526 N N . TYR A 1 189 ? 24.164 -4.160 -6.994 1.00 74.94 189 TYR A N 1
ATOM 1527 C CA . TYR A 1 189 ? 23.165 -3.640 -6.060 1.00 74.94 189 TYR A CA 1
ATOM 1528 C C . TYR A 1 189 ? 22.068 -4.671 -5.795 1.00 74.94 189 TYR A C 1
ATOM 1530 O O . TYR A 1 189 ? 21.484 -5.229 -6.721 1.00 74.94 189 TYR A O 1
ATOM 1538 N N . LYS A 1 190 ? 21.753 -4.936 -4.525 1.00 76.12 190 LYS A N 1
ATOM 1539 C CA . LYS A 1 190 ? 20.698 -5.884 -4.155 1.00 76.12 190 LYS A CA 1
ATOM 1540 C C . LYS A 1 190 ? 19.301 -5.378 -4.462 1.00 76.12 190 LYS A C 1
ATOM 1542 O O . LYS A 1 190 ? 18.493 -6.145 -4.982 1.00 76.12 190 LYS A O 1
ATOM 1547 N N . ALA A 1 191 ? 19.066 -4.120 -4.123 1.00 80.94 191 ALA A N 1
ATOM 1548 C CA . ALA A 1 191 ? 17.854 -3.367 -4.381 1.00 80.94 191 ALA A CA 1
ATOM 1549 C C . ALA A 1 191 ? 18.212 -1.879 -4.390 1.00 80.94 191 ALA A C 1
ATOM 1551 O O . ALA A 1 191 ? 19.180 -1.465 -3.738 1.00 80.94 191 ALA A O 1
ATOM 1552 N N . MET A 1 192 ? 17.418 -1.085 -5.099 1.00 84.06 192 MET A N 1
ATOM 1553 C CA . MET A 1 192 ? 17.558 0.364 -5.107 1.00 84.06 192 MET A CA 1
ATOM 1554 C C . MET A 1 192 ? 16.187 1.023 -5.077 1.00 84.06 192 MET A C 1
ATOM 1556 O O . MET A 1 192 ? 15.295 0.638 -5.824 1.00 84.06 192 MET A O 1
ATOM 1560 N N . ASP A 1 193 ? 16.045 2.032 -4.232 1.00 86.75 193 ASP A N 1
ATOM 1561 C CA . ASP A 1 193 ? 14.892 2.910 -4.196 1.00 86.75 193 ASP A CA 1
ATOM 1562 C C . ASP A 1 193 ? 15.281 4.259 -4.815 1.00 86.75 193 ASP A C 1
ATOM 1564 O O . ASP A 1 193 ? 16.250 4.892 -4.383 1.00 86.75 193 ASP A O 1
ATOM 1568 N N . VAL A 1 194 ? 14.497 4.708 -5.793 1.00 84.56 194 VAL A N 1
ATOM 1569 C CA . VAL A 1 194 ? 14.600 6.041 -6.401 1.00 84.56 194 VAL A CA 1
ATOM 1570 C C . VAL A 1 194 ? 13.220 6.674 -6.332 1.00 84.56 194 VAL A C 1
ATOM 1572 O O . VAL A 1 194 ? 12.283 6.187 -6.964 1.00 84.56 194 VAL A O 1
ATOM 1575 N N . GLY A 1 195 ? 13.063 7.699 -5.494 1.00 84.81 195 GLY A N 1
ATOM 1576 C CA . GLY A 1 195 ? 11.749 8.293 -5.250 1.00 84.81 195 GLY A CA 1
ATOM 1577 C C . GLY A 1 195 ? 10.745 7.248 -4.759 1.00 84.81 195 GLY A C 1
ATOM 1578 O O . GLY A 1 195 ? 10.957 6.595 -3.732 1.00 84.81 195 GLY A O 1
ATOM 1579 N N . GLN A 1 196 ? 9.650 7.059 -5.494 1.00 86.31 196 GLN A N 1
ATOM 1580 C CA . GLN A 1 196 ? 8.631 6.046 -5.203 1.00 86.31 196 GLN A CA 1
ATOM 1581 C C . GLN A 1 196 ? 8.961 4.657 -5.784 1.00 86.31 196 GLN A C 1
ATOM 1583 O O . GLN A 1 196 ? 8.407 3.658 -5.323 1.00 86.31 196 GLN A O 1
ATOM 1588 N N . LEU A 1 197 ? 9.878 4.562 -6.745 1.00 88.69 197 LEU A N 1
ATOM 1589 C CA . LEU A 1 197 ? 10.225 3.311 -7.414 1.00 88.69 197 LEU A CA 1
ATOM 1590 C C . LEU A 1 197 ? 11.167 2.467 -6.558 1.00 88.69 197 LEU A C 1
ATOM 1592 O O . LEU A 1 197 ? 12.074 2.984 -5.901 1.00 88.69 197 LEU A O 1
ATOM 1596 N N . ARG A 1 198 ? 10.965 1.150 -6.598 1.00 89.19 198 ARG A N 1
ATOM 1597 C CA . ARG A 1 198 ? 11.859 0.145 -6.019 1.00 89.19 198 ARG A CA 1
ATOM 1598 C C . ARG A 1 198 ? 12.299 -0.832 -7.099 1.00 89.19 198 ARG A C 1
ATOM 1600 O O . ARG A 1 198 ? 11.515 -1.679 -7.516 1.00 89.19 198 ARG A O 1
ATOM 1607 N N . PHE A 1 199 ? 13.560 -0.743 -7.494 1.00 87.44 199 PHE A N 1
ATOM 1608 C CA . PHE A 1 199 ? 14.194 -1.637 -8.455 1.00 87.44 199 PHE A CA 1
ATOM 1609 C C . PHE A 1 199 ? 14.462 -3.000 -7.818 1.00 87.44 199 PHE A C 1
ATOM 1611 O O . PHE A 1 199 ? 15.163 -3.106 -6.804 1.00 87.44 199 PHE A O 1
ATOM 1618 N N . LEU A 1 200 ? 13.909 -4.040 -8.436 1.00 87.44 200 LEU A N 1
ATOM 1619 C CA . LEU A 1 200 ? 14.048 -5.437 -8.042 1.00 87.44 200 LEU A CA 1
ATOM 1620 C C . LEU A 1 200 ? 14.607 -6.250 -9.208 1.00 87.44 200 LEU A C 1
ATOM 1622 O O . LEU A 1 200 ? 14.252 -6.018 -10.361 1.00 87.44 200 LEU A O 1
ATOM 1626 N N . ASP A 1 201 ? 15.453 -7.230 -8.894 1.00 87.50 201 ASP A N 1
ATOM 1627 C CA . ASP A 1 201 ? 16.013 -8.143 -9.889 1.00 87.50 201 ASP A CA 1
ATOM 1628 C C . ASP A 1 201 ? 15.272 -9.482 -9.861 1.00 87.50 201 ASP A C 1
ATOM 1630 O O . ASP A 1 201 ? 15.377 -10.253 -8.897 1.00 87.50 201 ASP A O 1
ATOM 1634 N N . SER A 1 202 ? 14.531 -9.777 -10.925 1.00 89.19 202 SER A N 1
ATOM 1635 C CA . SER A 1 202 ? 13.801 -11.040 -11.018 1.00 89.19 202 SER A CA 1
ATOM 1636 C C . SER A 1 202 ? 14.717 -12.251 -11.200 1.00 89.19 202 SER A C 1
ATOM 1638 O O . SER A 1 202 ? 14.327 -13.349 -10.809 1.00 89.19 202 SER A O 1
ATOM 1640 N N . PHE A 1 203 ? 15.955 -12.077 -11.681 1.00 89.00 203 PHE A N 1
ATOM 1641 C CA . PHE A 1 203 ? 16.907 -13.180 -11.866 1.00 89.00 203 PHE A CA 1
ATOM 1642 C C . PHE A 1 203 ? 17.318 -13.836 -10.537 1.00 89.00 203 PHE A C 1
ATOM 1644 O O . PHE A 1 203 ? 17.645 -15.018 -10.496 1.00 89.00 203 PHE A O 1
ATOM 1651 N N . GLN A 1 204 ? 17.225 -13.109 -9.417 1.00 83.94 204 GLN A N 1
ATOM 1652 C CA . GLN A 1 204 ? 17.446 -13.676 -8.078 1.00 83.94 204 GLN A CA 1
ATOM 1653 C C . GLN A 1 204 ? 16.398 -14.719 -7.680 1.00 83.94 204 GLN A C 1
ATOM 1655 O O . GLN A 1 204 ? 16.658 -15.555 -6.820 1.00 83.94 204 GLN A O 1
ATOM 1660 N N . HIS A 1 205 ? 15.213 -14.645 -8.281 1.00 86.88 205 HIS A N 1
ATOM 1661 C CA . HIS A 1 205 ? 14.101 -15.557 -8.025 1.00 86.88 205 HIS A CA 1
ATOM 1662 C C . HIS A 1 205 ? 13.961 -16.581 -9.158 1.00 86.88 205 HIS A C 1
ATOM 1664 O O . HIS A 1 205 ? 13.555 -17.716 -8.928 1.00 86.88 205 HIS A O 1
ATOM 1670 N N . MET A 1 206 ? 14.324 -16.183 -10.380 1.00 88.19 206 MET A N 1
ATOM 1671 C CA . MET A 1 206 ? 14.253 -16.979 -11.599 1.00 88.19 206 MET A CA 1
ATOM 1672 C C . MET A 1 206 ? 15.631 -16.993 -12.267 1.00 88.19 206 MET A C 1
ATOM 1674 O O . MET A 1 206 ? 15.886 -16.212 -13.180 1.00 88.19 206 MET A O 1
ATOM 1678 N N . GLY A 1 207 ? 16.527 -17.866 -11.792 1.00 88.12 207 GLY A N 1
ATOM 1679 C CA . GLY A 1 207 ? 17.940 -17.946 -12.204 1.00 88.12 207 GLY A CA 1
ATOM 1680 C C . GLY A 1 207 ? 18.175 -18.513 -13.610 1.00 88.12 207 GLY A C 1
ATOM 1681 O O . GLY A 1 207 ? 19.045 -19.359 -13.807 1.00 88.12 207 GLY A O 1
ATOM 1682 N N . MET A 1 208 ? 17.365 -18.101 -14.581 1.00 89.38 208 MET A N 1
ATOM 1683 C CA . MET A 1 208 ? 17.386 -18.541 -15.973 1.00 89.38 208 MET A CA 1
ATOM 1684 C C . MET A 1 208 ? 17.143 -17.333 -16.877 1.00 89.38 208 MET A C 1
ATOM 1686 O O . MET A 1 208 ? 16.448 -16.406 -16.475 1.00 89.38 208 MET A O 1
ATOM 1690 N N . GLY A 1 209 ? 17.705 -17.341 -18.087 1.00 88.06 209 GLY A N 1
ATOM 1691 C CA . GLY A 1 209 ? 17.468 -16.276 -19.064 1.00 88.06 209 GLY A CA 1
ATOM 1692 C C . GLY A 1 209 ? 16.009 -16.216 -19.530 1.00 88.06 209 GLY A C 1
ATOM 1693 O O . GLY A 1 209 ? 15.290 -17.220 -19.494 1.00 88.06 209 GLY A O 1
ATOM 1694 N N . LEU A 1 210 ? 15.579 -15.036 -19.992 1.00 87.56 210 LEU A N 1
ATOM 1695 C CA . LEU A 1 210 ? 14.219 -14.807 -20.504 1.00 87.56 210 LEU A CA 1
ATOM 1696 C C . LEU A 1 210 ? 13.842 -15.769 -21.638 1.00 87.56 210 LEU A C 1
ATOM 1698 O O . LEU A 1 210 ? 12.689 -16.172 -21.733 1.00 87.56 210 LEU A O 1
ATOM 1702 N N . ASP A 1 211 ? 14.810 -16.187 -22.455 1.00 88.06 211 ASP A N 1
ATOM 1703 C CA . ASP A 1 211 ? 14.636 -17.169 -23.529 1.00 88.06 211 ASP A CA 1
ATOM 1704 C C . ASP A 1 211 ? 14.080 -18.513 -23.039 1.00 88.06 211 ASP A C 1
ATOM 1706 O O . ASP A 1 211 ? 13.378 -19.190 -23.786 1.00 88.06 211 ASP A O 1
ATOM 1710 N N . LYS A 1 212 ? 14.368 -18.880 -21.784 1.00 87.62 212 LYS A N 1
ATOM 1711 C CA . LYS A 1 212 ? 13.875 -20.108 -21.149 1.00 87.62 212 LYS A CA 1
ATOM 1712 C C . LYS A 1 212 ? 12.622 -19.896 -20.302 1.00 87.62 212 LYS A C 1
ATOM 1714 O O . LYS A 1 212 ? 11.958 -20.873 -19.968 1.00 87.62 212 LYS A O 1
ATOM 1719 N N . LEU A 1 213 ? 12.338 -18.655 -19.903 1.00 85.25 213 LEU A N 1
ATOM 1720 C CA . LEU A 1 213 ? 11.194 -18.304 -19.051 1.00 85.25 213 LEU A CA 1
ATOM 1721 C C . LEU A 1 213 ? 9.937 -17.976 -19.860 1.00 85.25 213 LEU A C 1
ATOM 1723 O O . LEU A 1 213 ? 8.827 -18.185 -19.377 1.00 85.25 213 LEU A O 1
ATOM 1727 N N . VAL A 1 214 ? 10.100 -17.464 -21.078 1.00 78.81 214 VAL A N 1
ATOM 1728 C CA . VAL A 1 214 ? 8.980 -17.158 -21.965 1.00 78.81 214 VAL A CA 1
ATOM 1729 C C . VAL A 1 214 ? 8.599 -18.426 -22.724 1.00 78.81 214 VAL A C 1
ATOM 1731 O O . VAL A 1 214 ? 9.368 -18.923 -23.547 1.00 78.81 214 VAL A O 1
ATOM 1734 N N . ILE A 1 215 ? 7.406 -18.955 -22.446 1.00 65.06 215 ILE A N 1
ATOM 1735 C CA . ILE A 1 215 ? 6.790 -19.984 -23.289 1.00 65.06 215 ILE A CA 1
ATOM 1736 C C . ILE A 1 215 ? 6.419 -19.293 -24.604 1.00 65.06 215 ILE A C 1
ATOM 1738 O O . ILE A 1 215 ? 5.690 -18.301 -24.587 1.00 65.06 215 ILE A O 1
ATOM 1742 N N . ARG A 1 216 ? 6.993 -19.766 -25.710 1.00 51.31 216 ARG A N 1
ATOM 1743 C CA . ARG A 1 216 ? 6.672 -19.287 -27.058 1.00 51.31 216 ARG A CA 1
ATOM 1744 C C . ARG A 1 216 ? 5.376 -19.891 -27.569 1.00 51.31 216 ARG A C 1
ATOM 1746 O O . ARG A 1 216 ? 5.139 -21.079 -27.258 1.00 51.31 216 ARG A O 1
#

Secondary structure (DSSP, 8-state):
--TTS-----------STTHHHHHHHHHHHHHHHHHHHHHSPPPPB--TTHHHHHHH--B-TTT--B-PPPPHHHHHHHHHHHHHHHHHHHHHHHHSS--TTHHHHHHHHHHHHHHT--EEEEE-TTT-BEEEEEEHHHHHHT---TTTS-EEEEETTIIIIIHHHHHHHHHHH--S-EEEEEEETTEEEEEEETTEEEEEGGGTS-S-HHHHS--

pLDDT: mean 86.32, std 10.86, range [33.62, 97.0]

Radius of gyration: 23.56 Å; chains: 1; bounding box: 55×51×62 Å

Sequence (216 aa):
MDSSLNYEVVSHDLYRGPNALEKFVDRIEEELINIQADLSAPAEMIMVPGDLKTYNKATECWICKKPFIKPSQEALQKFEEAKHRLLEVNEWEASMGEDHPEKKKIQKEYREALSALNRKVKDHDHINGKYRGSAHDTCNKKLRIGFFKTKVPLICHNFRGYDSHPLMKVVSKFTADKLNCIPENIGKYKAMDVGQLRFLDSFQHMGMGLDKLVIR

Foldseek 3Di:
DPPPDPDDDPDDDDDDDPCVLVVVVVVVVVVVVVVLVLQAAFDAADDDPCQVVQLVPDQAAPQPRHGFDAQDPVLVVQLVVLVVVQVVQVVVCVVPVDHDPCNVVSVVSNVVSVLSRQGWDFAAGRRPNYTDHTHGPVSSVVVDRHRQPAADEDEDECCFPPPVPVSCVSLVVVAPFDKDFAAPDPRGTCWIDGRSYIYHYCCVVVVDDPVVVDDD

Organism: NCBI:txid588596